Protein AF-A0A961IMH1-F1 (afdb_monomer)

pLDDT: mean 75.35, std 16.53, range [35.38, 96.69]

Secondary structure (DSSP, 8-state):
-PPPPP-HHHHHHHHHHHHHHHHHHHHHHHHH---S----HHHHHHHHHHHHHHHHHHHHHHHHHGGG-----SSSHHHHHHHHHHHHHHHHHHHHHHHHHHHHHHHHHHHHHHHHHHHHHHHHHHHHHHHHHHHHHHHHHHHHHH-EEEEEEEEE-SSSPEEEEEE-TT-PEEBTTB-STTT-GGGGG--EEEEE--SSSS-EEEEEESB--SEEEEEEEEES-TTS-EEEEEEEEEEETTEEEEEEEEEEEBTTBSPTT--EEEEEETTEEEEEEEEEEEEE-TT--EEEEE-SB--

Radius of gyration: 46.58 Å; Cα contacts (8 Å, |Δi|>4): 415; chains: 1; bounding box: 78×38×138 Å

Nearest PDB structures (foldseek):
  8em5-assembly5_E  TM=6.306E-01  e=1.357E-01  Mycolicibacterium thermoresistibile
  3h4z-assembly1_A  TM=3.462E-01  e=5.176E+00  Escherichia coli
  7e23-assembly1_B  TM=3.336E-01  e=5.461E+00  Homo sapiens

Structure (mmCIF, N/CA/C/O backbone):
data_AF-A0A961IMH1-F1
#
_entry.id   AF-A0A961IMH1-F1
#
loop_
_atom_site.group_PDB
_atom_site.id
_atom_site.type_symbol
_atom_site.label_atom_id
_atom_site.label_alt_id
_atom_site.label_comp_id
_atom_site.label_asym_id
_atom_site.label_entity_id
_atom_site.label_seq_id
_atom_site.pdbx_PDB_ins_code
_atom_site.Cartn_x
_atom_site.Cartn_y
_atom_site.Cartn_z
_atom_site.occupancy
_atom_site.B_iso_or_equiv
_atom_site.auth_seq_id
_atom_site.auth_comp_id
_atom_site.auth_asym_id
_atom_site.auth_atom_id
_atom_site.pdbx_PDB_model_num
ATOM 1 N N . MET A 1 1 ? -11.417 -19.569 108.444 1.00 36.34 1 MET A N 1
ATOM 2 C CA . MET A 1 1 ? -11.371 -20.034 107.038 1.00 36.34 1 MET A CA 1
ATOM 3 C C . MET A 1 1 ? -12.462 -19.318 106.244 1.00 36.34 1 MET A C 1
ATOM 5 O O . MET A 1 1 ? -13.630 -19.540 106.523 1.00 36.34 1 MET A O 1
ATOM 9 N N . LYS A 1 2 ? -12.103 -18.409 105.325 1.00 38.56 2 LYS A N 1
ATOM 10 C CA . LYS A 1 2 ? -13.039 -17.698 104.428 1.00 38.56 2 LYS A CA 1
ATOM 11 C C . LYS A 1 2 ? -13.095 -18.444 103.090 1.00 38.56 2 LYS A C 1
ATOM 13 O O . LYS A 1 2 ? -12.058 -18.586 102.447 1.00 38.56 2 LYS A O 1
ATOM 18 N N . ARG A 1 3 ? -14.273 -18.917 102.672 1.00 43.28 3 ARG A N 1
ATOM 19 C CA . ARG A 1 3 ? -14.502 -19.430 101.309 1.00 43.28 3 ARG A CA 1
ATOM 20 C C . ARG A 1 3 ? -14.697 -18.241 100.360 1.00 43.28 3 ARG A C 1
ATOM 22 O O . ARG A 1 3 ? -15.534 -17.388 100.631 1.00 43.28 3 ARG A O 1
ATOM 29 N N . ARG A 1 4 ? -13.913 -18.180 99.277 1.00 49.09 4 ARG A N 1
ATOM 30 C CA . ARG A 1 4 ? -14.141 -17.277 98.136 1.00 49.09 4 ARG A CA 1
ATOM 31 C C . ARG A 1 4 ? -15.236 -17.891 97.259 1.00 49.09 4 ARG A C 1
ATOM 33 O O . ARG A 1 4 ? -15.046 -18.995 96.758 1.00 49.09 4 ARG A O 1
ATOM 40 N N . SER A 1 5 ? -16.361 -17.202 97.098 1.00 47.19 5 SER A N 1
ATOM 41 C CA . SER A 1 5 ? -17.338 -17.483 96.045 1.00 47.19 5 SER A CA 1
ATOM 42 C C . SER A 1 5 ? -16.816 -16.909 94.726 1.00 47.19 5 SER A C 1
ATOM 44 O O . SER A 1 5 ? -16.389 -15.757 94.666 1.00 47.19 5 SER A O 1
ATOM 46 N N . ILE A 1 6 ? -16.797 -17.729 93.678 1.00 49.69 6 ILE A N 1
ATOM 47 C CA . ILE A 1 6 ? -16.486 -17.295 92.313 1.00 49.69 6 ILE A CA 1
ATOM 48 C C . ILE A 1 6 ? -17.797 -16.780 91.710 1.00 49.69 6 ILE A C 1
ATOM 50 O O . ILE A 1 6 ? -18.788 -17.504 91.687 1.00 49.69 6 ILE A O 1
ATOM 54 N N . ASN A 1 7 ? -17.806 -15.518 91.280 1.00 45.75 7 ASN A N 1
ATOM 55 C CA . ASN A 1 7 ? -18.946 -14.866 90.637 1.00 45.75 7 ASN A CA 1
ATOM 56 C C . ASN A 1 7 ? -19.147 -15.444 89.227 1.00 45.75 7 ASN A C 1
ATOM 58 O O . ASN A 1 7 ? -18.477 -15.034 88.281 1.00 45.75 7 ASN A O 1
ATOM 62 N N . THR A 1 8 ? -20.083 -16.377 89.079 1.00 44.69 8 THR A N 1
ATOM 63 C CA . THR A 1 8 ? -20.442 -17.004 87.796 1.00 44.69 8 THR A CA 1
ATOM 64 C C . THR A 1 8 ? -21.052 -16.003 86.802 1.00 44.69 8 THR A C 1
ATOM 66 O O . THR A 1 8 ? -20.901 -16.170 85.599 1.00 44.69 8 THR A O 1
ATOM 69 N N . ALA A 1 9 ? -21.653 -14.908 87.286 1.00 46.72 9 ALA A N 1
ATOM 70 C CA . ALA A 1 9 ? -22.261 -13.866 86.449 1.00 46.72 9 ALA A CA 1
ATOM 71 C C . ALA A 1 9 ? -21.243 -12.977 85.704 1.00 46.72 9 ALA A C 1
ATOM 73 O O . ALA A 1 9 ? -21.549 -12.447 84.639 1.00 46.72 9 ALA A O 1
ATOM 74 N N . ALA A 1 10 ? -20.021 -12.828 86.231 1.00 46.38 10 ALA A N 1
ATOM 75 C CA . ALA A 1 10 ? -18.988 -12.005 85.595 1.00 46.38 10 ALA A CA 1
ATOM 76 C C . ALA A 1 10 ? -18.331 -12.710 84.394 1.00 46.38 10 ALA A C 1
ATOM 78 O O . ALA A 1 10 ? -17.862 -12.047 83.474 1.00 46.38 10 ALA A O 1
ATOM 79 N N . ILE A 1 11 ? -18.327 -14.048 84.391 1.00 43.44 11 ILE A N 1
ATOM 80 C CA . ILE A 1 11 ? -17.749 -14.858 83.312 1.00 43.44 11 ILE A CA 1
ATOM 81 C C . ILE A 1 11 ? -18.695 -14.873 82.095 1.00 43.44 11 ILE A C 1
ATOM 83 O O . ILE A 1 11 ? -18.237 -14.684 80.975 1.00 43.44 11 ILE A O 1
ATOM 87 N N . SER A 1 12 ? -20.018 -14.945 82.300 1.00 49.47 12 SER A N 1
ATOM 88 C CA . SER A 1 12 ? -20.998 -14.933 81.196 1.00 49.47 12 SER A CA 1
ATOM 89 C C . SER A 1 12 ? -21.188 -13.565 80.522 1.00 49.47 12 SER A C 1
ATOM 91 O O . SER A 1 12 ? -21.524 -13.508 79.343 1.00 49.47 12 SER A O 1
ATOM 93 N N . PHE A 1 13 ? -20.955 -12.455 81.232 1.00 44.59 13 PHE A N 1
ATOM 94 C CA . PHE A 1 13 ? -21.003 -11.109 80.642 1.00 44.59 13 PHE A CA 1
ATOM 95 C C . PHE A 1 13 ? -19.808 -10.844 79.712 1.00 44.59 13 PHE A C 1
ATOM 97 O O . PHE A 1 13 ? -19.962 -10.211 78.668 1.00 44.59 13 PHE A O 1
ATOM 104 N N . LEU A 1 14 ? -18.626 -11.368 80.063 1.00 42.72 14 LEU A N 1
ATOM 105 C CA . LEU A 1 14 ? -17.425 -11.248 79.236 1.00 42.72 14 LEU A CA 1
ATOM 106 C C . LEU A 1 14 ? -17.533 -12.093 77.954 1.00 42.72 14 LEU A C 1
ATOM 108 O O . LEU A 1 14 ? -17.136 -11.618 76.893 1.00 42.72 14 LEU A O 1
ATOM 112 N N . ASP A 1 15 ? -18.137 -13.285 78.030 1.00 46.81 15 ASP A N 1
ATOM 113 C CA . ASP A 1 15 ? -18.411 -14.132 76.857 1.00 46.81 15 ASP A CA 1
ATOM 114 C C . ASP A 1 15 ? -19.436 -13.496 75.900 1.00 46.81 15 ASP A C 1
ATOM 116 O O . ASP A 1 15 ? -19.280 -13.586 74.683 1.00 46.81 15 ASP A O 1
ATOM 120 N N . LEU A 1 16 ? -20.439 -12.777 76.420 1.00 47.72 16 LEU A N 1
ATOM 121 C CA . LEU A 1 16 ? -21.446 -12.085 75.603 1.00 47.72 16 LEU A CA 1
ATOM 122 C C . LEU A 1 16 ? -20.867 -10.858 74.872 1.00 47.72 16 LEU A C 1
ATOM 124 O O . LEU A 1 16 ? -21.153 -10.641 73.695 1.00 47.72 16 LEU A O 1
ATOM 128 N N . ILE A 1 17 ? -20.017 -10.071 75.544 1.00 44.44 17 ILE A N 1
ATOM 129 C CA . ILE A 1 17 ? -19.321 -8.930 74.921 1.00 44.44 17 ILE A CA 1
ATOM 130 C C . ILE A 1 17 ? -18.262 -9.420 73.926 1.00 44.44 17 ILE A C 1
ATOM 132 O O . ILE A 1 17 ? -18.128 -8.843 72.848 1.00 44.44 17 ILE A O 1
ATOM 136 N N . SER A 1 18 ? -17.554 -10.509 74.244 1.00 47.50 18 SER A N 1
ATOM 137 C CA . SER A 1 18 ? -16.614 -11.170 73.330 1.00 47.50 18 SER A CA 1
ATOM 138 C C . SER A 1 18 ? -17.318 -11.690 72.069 1.00 47.50 18 SER A C 1
ATOM 140 O O . SER A 1 18 ? -16.807 -11.509 70.966 1.00 47.50 18 SER A O 1
ATOM 142 N N . GLY A 1 19 ? -18.533 -12.237 72.204 1.00 49.84 19 GLY A N 1
ATOM 143 C CA . GLY A 1 19 ? -19.362 -12.673 71.078 1.00 49.84 19 GLY A CA 1
ATOM 144 C C . GLY A 1 19 ? -19.831 -11.523 70.181 1.00 49.84 19 GLY A C 1
ATOM 145 O O . GLY A 1 19 ? -19.690 -11.604 68.964 1.00 49.84 19 GLY A O 1
ATOM 146 N N . ALA A 1 20 ? -20.318 -10.422 70.762 1.00 48.75 20 ALA A N 1
ATOM 147 C CA . ALA A 1 20 ? -20.823 -9.276 69.998 1.00 48.75 20 ALA A CA 1
ATOM 148 C C . ALA A 1 20 ? -19.703 -8.464 69.317 1.00 48.75 20 ALA A C 1
ATOM 150 O O . ALA A 1 20 ? -19.827 -8.070 68.156 1.00 48.75 20 ALA A O 1
ATOM 151 N N . VAL A 1 21 ? -18.578 -8.249 70.008 1.00 49.72 21 VAL A N 1
ATOM 152 C CA . VAL A 1 21 ? -17.401 -7.582 69.426 1.00 49.72 21 VAL A CA 1
ATOM 153 C C . VAL A 1 21 ? -16.709 -8.503 68.416 1.00 49.72 21 VAL A C 1
ATOM 155 O O . VAL A 1 21 ? -16.285 -8.039 67.360 1.00 49.72 21 VAL A O 1
ATOM 158 N N . GLY A 1 22 ? -16.659 -9.811 68.683 1.00 44.19 22 GLY A N 1
ATOM 159 C CA . GLY A 1 22 ? -16.162 -10.821 67.749 1.00 44.19 22 GLY A CA 1
ATOM 160 C C . GLY A 1 22 ? -16.983 -10.898 66.460 1.00 44.19 22 GLY A C 1
ATOM 161 O O . GLY A 1 22 ? -16.397 -10.935 65.381 1.00 44.19 22 GLY A O 1
ATOM 162 N N . ALA A 1 23 ? -18.316 -10.833 66.547 1.00 51.69 23 ALA A N 1
ATOM 163 C CA . ALA A 1 23 ? -19.205 -10.793 65.384 1.00 51.69 23 ALA A CA 1
ATOM 164 C C . ALA A 1 23 ? -19.019 -9.510 64.556 1.00 51.69 23 ALA A C 1
ATOM 166 O O . ALA A 1 23 ? -18.928 -9.580 63.332 1.00 51.69 23 ALA A O 1
ATOM 167 N N . GLY A 1 24 ? -18.863 -8.352 65.209 1.00 45.28 24 GLY A N 1
ATOM 168 C CA . GLY A 1 24 ? -18.575 -7.084 64.529 1.00 45.28 24 GLY A CA 1
ATOM 169 C C . GLY A 1 24 ? -17.211 -7.063 63.826 1.00 45.28 24 GLY A C 1
ATOM 170 O O . GLY A 1 24 ? -17.097 -6.569 62.705 1.00 45.28 24 GLY A O 1
ATOM 171 N N . VAL A 1 25 ? -16.179 -7.650 64.441 1.00 51.22 25 VAL A N 1
ATOM 172 C CA . VAL A 1 25 ? -14.837 -7.779 63.845 1.00 51.22 25 VAL A CA 1
ATOM 173 C C . VAL A 1 25 ? -14.820 -8.808 62.708 1.00 51.22 25 VAL A C 1
ATOM 175 O O . VAL A 1 25 ? -14.151 -8.575 61.702 1.00 51.22 25 VAL A O 1
ATOM 178 N N . LEU A 1 26 ? -15.580 -9.904 62.814 1.00 47.81 26 LEU A N 1
ATOM 179 C CA . LEU A 1 26 ? -15.750 -10.884 61.733 1.00 47.81 26 LEU A CA 1
ATOM 180 C C . LEU A 1 26 ? -16.506 -10.297 60.537 1.00 47.81 26 LEU A C 1
ATOM 182 O O . LEU A 1 26 ? -16.089 -10.533 59.409 1.00 47.81 26 LEU A O 1
ATOM 186 N N . LEU A 1 27 ? -17.536 -9.475 60.759 1.00 52.97 27 LEU A N 1
ATOM 187 C CA . LEU A 1 27 ? -18.21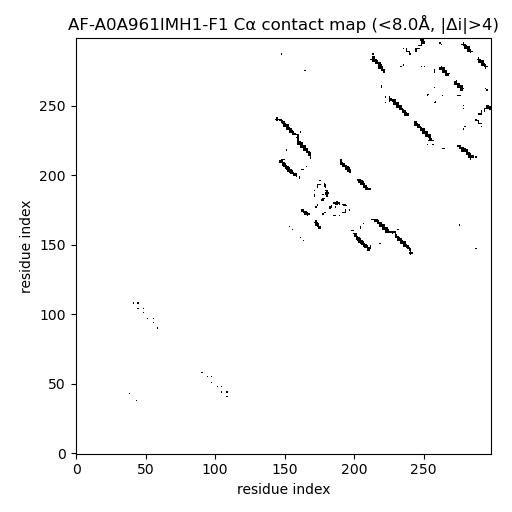6 -8.711 59.704 1.00 52.97 27 LEU A CA 1
ATOM 188 C C . LEU A 1 27 ? -17.265 -7.722 59.021 1.00 52.97 27 LEU A C 1
ATOM 190 O O . LEU A 1 27 ? -17.212 -7.653 57.795 1.00 52.97 27 LEU A O 1
ATOM 194 N N . PHE A 1 28 ? -16.453 -7.003 59.799 1.00 47.72 28 PHE A N 1
ATOM 195 C CA . PHE A 1 28 ? -15.467 -6.069 59.256 1.00 47.72 28 PHE A CA 1
ATOM 196 C C . PHE A 1 28 ? -14.366 -6.784 58.450 1.00 47.72 28 PHE A C 1
ATOM 198 O O . PHE A 1 28 ? -13.981 -6.308 57.382 1.00 47.72 28 PHE A O 1
ATOM 205 N N . LEU A 1 29 ? -13.888 -7.950 58.905 1.00 44.31 29 LEU A N 1
ATOM 206 C CA . LEU A 1 29 ? -12.918 -8.782 58.179 1.00 44.31 29 LEU A CA 1
ATOM 207 C C . LEU A 1 29 ? -13.526 -9.467 56.947 1.00 44.31 29 LEU A C 1
ATOM 209 O O . LEU A 1 29 ? -12.863 -9.515 55.917 1.00 44.31 29 LEU A O 1
ATOM 213 N N . ALA A 1 30 ? -14.773 -9.937 57.010 1.00 45.69 30 ALA A N 1
ATOM 214 C CA . ALA A 1 30 ? -15.477 -10.538 55.874 1.00 45.69 30 ALA A CA 1
ATOM 215 C C . ALA A 1 30 ? -15.712 -9.523 54.743 1.00 45.69 30 ALA A C 1
ATOM 217 O O . ALA A 1 30 ? -15.554 -9.855 53.572 1.00 45.69 30 ALA A O 1
ATOM 218 N N . VAL A 1 31 ? -15.998 -8.264 55.089 1.00 52.00 31 VAL A N 1
ATOM 219 C CA . VAL A 1 31 ? -16.118 -7.164 54.118 1.00 52.00 31 VAL A CA 1
ATOM 220 C C . VAL A 1 31 ? -14.744 -6.703 53.603 1.00 52.00 31 VAL A C 1
ATOM 222 O O . VAL A 1 31 ? -14.617 -6.322 52.441 1.00 52.00 31 VAL A O 1
ATOM 225 N N . SER A 1 32 ? -13.695 -6.763 54.434 1.00 41.50 32 SER A N 1
ATOM 226 C CA . SER A 1 32 ? -12.341 -6.299 54.072 1.00 41.50 32 SER A CA 1
ATOM 227 C C . SER A 1 32 ? -11.498 -7.337 53.312 1.00 41.50 32 SER A C 1
ATOM 229 O O . SER A 1 32 ? -10.539 -6.963 52.637 1.00 41.50 32 SER A O 1
ATOM 231 N N . VAL A 1 33 ? -11.835 -8.629 53.401 1.00 44.34 33 VAL A N 1
ATOM 232 C CA . VAL A 1 33 ? -11.128 -9.756 52.760 1.00 44.34 33 VAL A CA 1
ATOM 233 C C . VAL A 1 33 ? -12.010 -10.381 51.674 1.00 44.34 33 VAL A C 1
ATOM 235 O O . VAL A 1 33 ? -12.222 -11.588 51.632 1.00 44.34 33 VAL A O 1
ATOM 238 N N . LEU A 1 34 ? -12.533 -9.563 50.761 1.00 41.81 34 LEU A N 1
ATOM 239 C CA . LEU A 1 34 ? -13.135 -10.072 49.528 1.00 41.81 34 LEU A CA 1
ATOM 240 C C . LEU A 1 34 ? -12.029 -10.334 48.489 1.00 41.81 34 LEU A C 1
ATOM 242 O O . LEU A 1 34 ? -11.404 -9.382 48.003 1.00 41.81 34 LEU A O 1
ATOM 246 N N . PRO A 1 35 ? -11.752 -11.599 48.113 1.00 38.06 35 PRO A N 1
ATOM 247 C CA . PRO A 1 35 ? -10.956 -11.878 46.933 1.00 38.06 35 PRO A CA 1
ATOM 248 C C . PRO A 1 35 ? -11.713 -11.391 45.695 1.00 38.06 35 PRO A C 1
ATOM 250 O O . PRO A 1 35 ? -12.909 -11.619 45.531 1.00 38.06 35 PRO A O 1
ATOM 253 N N . ARG A 1 36 ? -10.981 -10.727 44.800 1.00 44.97 36 ARG A N 1
ATOM 254 C CA . ARG A 1 36 ? -11.417 -10.368 43.448 1.00 44.97 36 ARG A CA 1
ATOM 255 C C . ARG A 1 36 ? -11.682 -11.647 42.640 1.00 44.97 36 ARG A C 1
ATOM 257 O O . ARG A 1 36 ? -10.805 -12.093 41.908 1.00 44.97 36 ARG A O 1
ATOM 264 N N . ASN A 1 37 ? -12.848 -12.263 42.794 1.00 45.34 37 ASN A N 1
ATOM 265 C CA . ASN A 1 37 ? -13.333 -13.325 41.913 1.00 45.34 37 ASN A CA 1
ATOM 266 C C . ASN A 1 37 ? -14.869 -13.230 41.812 1.00 45.34 37 ASN A C 1
ATOM 268 O O . ASN A 1 37 ? -15.503 -12.894 42.812 1.00 45.34 37 ASN A O 1
ATOM 272 N N . PRO A 1 38 ? -15.474 -13.467 40.634 1.00 46.22 38 PRO A N 1
ATOM 273 C CA . PRO A 1 38 ? -16.846 -13.091 40.340 1.00 46.22 38 PRO A CA 1
ATOM 274 C C . PRO A 1 38 ? -17.793 -14.204 40.795 1.00 46.22 38 PRO A C 1
ATOM 276 O O . PRO A 1 38 ? -18.297 -14.970 39.980 1.00 46.22 38 PRO A O 1
ATOM 279 N N . ALA A 1 39 ? -18.003 -14.328 42.101 1.00 49.22 39 ALA A N 1
ATOM 280 C CA . ALA A 1 39 ? -19.296 -14.812 42.564 1.00 49.22 39 ALA A CA 1
ATOM 281 C C . ALA A 1 39 ? -20.282 -13.651 42.376 1.00 49.22 39 ALA A C 1
ATOM 283 O O . ALA A 1 39 ? -19.937 -12.504 42.677 1.00 49.22 39 ALA A O 1
ATOM 284 N N . ASP A 1 40 ? -21.441 -13.929 41.781 1.00 55.31 40 ASP A N 1
ATOM 285 C CA . ASP A 1 40 ? -22.471 -12.930 41.509 1.00 55.31 40 ASP A CA 1
ATOM 286 C C . ASP A 1 40 ? -22.807 -12.211 42.831 1.00 55.31 40 ASP A C 1
ATOM 288 O O . ASP A 1 40 ? -23.206 -12.874 43.790 1.00 55.31 40 ASP A O 1
ATOM 292 N N . PRO A 1 41 ? -22.605 -10.882 42.942 1.00 57.00 41 PRO A N 1
ATOM 293 C CA . PRO A 1 41 ? -22.850 -10.143 44.180 1.00 57.00 41 PRO A CA 1
ATOM 294 C C . PRO A 1 41 ? -24.263 -10.349 44.734 1.00 57.00 41 PRO A C 1
ATOM 296 O O . PRO A 1 41 ? -24.477 -10.171 45.929 1.00 57.00 41 PRO A O 1
ATOM 299 N N . THR A 1 42 ? -25.216 -10.728 43.879 1.00 55.53 42 THR A N 1
ATOM 300 C CA . THR A 1 42 ? -26.595 -11.034 44.269 1.00 55.53 42 THR A CA 1
ATOM 301 C C . THR A 1 42 ? -26.704 -12.289 45.136 1.00 55.53 42 THR A C 1
ATOM 303 O O . THR A 1 42 ? -27.424 -12.259 46.124 1.00 55.53 42 THR A O 1
ATOM 306 N N . GLU A 1 43 ? -25.919 -13.333 44.869 1.00 59.19 43 GLU A N 1
ATOM 307 C CA . GLU A 1 43 ? -25.965 -14.602 45.612 1.00 59.19 43 GLU A CA 1
ATOM 308 C C . GLU A 1 43 ? -25.476 -14.421 47.063 1.00 59.19 43 GLU A C 1
ATOM 310 O O . GLU A 1 43 ? -26.065 -14.944 48.007 1.00 59.19 43 GLU A O 1
ATOM 315 N N . ILE A 1 44 ? -24.457 -13.576 47.254 1.00 63.69 44 ILE A N 1
ATOM 316 C CA . ILE A 1 44 ? -23.909 -13.219 48.574 1.00 63.69 44 ILE A CA 1
ATOM 317 C C . ILE A 1 44 ? -24.885 -12.325 49.357 1.00 63.69 44 ILE A C 1
ATOM 319 O O . ILE A 1 44 ? -25.011 -12.443 50.578 1.00 63.69 44 ILE A O 1
ATOM 323 N N . ILE A 1 45 ? -25.576 -11.413 48.667 1.00 60.81 45 ILE A N 1
ATOM 324 C CA . ILE A 1 45 ? -26.569 -10.523 49.284 1.00 60.81 45 ILE A CA 1
ATOM 325 C C . ILE A 1 45 ? -27.827 -11.310 49.678 1.00 60.81 45 ILE A C 1
ATOM 327 O O . ILE A 1 45 ? -28.353 -11.081 50.766 1.00 60.81 45 ILE A O 1
ATOM 331 N N . ASP A 1 46 ? -28.270 -12.261 48.855 1.00 65.56 46 ASP A N 1
ATOM 332 C CA . ASP A 1 46 ? -29.426 -13.119 49.136 1.00 65.56 46 ASP A CA 1
ATOM 333 C C . ASP A 1 46 ? -29.183 -14.021 50.356 1.00 65.56 46 ASP A C 1
ATOM 335 O O . ASP A 1 46 ? -30.059 -14.167 51.213 1.00 65.56 46 ASP A O 1
ATOM 339 N N . GLU A 1 47 ? -27.972 -14.567 50.490 1.00 72.31 47 GLU A N 1
ATOM 340 C CA . GLU A 1 47 ? -27.583 -15.387 51.641 1.00 72.31 47 GLU A CA 1
ATOM 341 C C . GLU A 1 47 ? -27.524 -14.557 52.939 1.00 72.31 47 GLU A C 1
ATOM 343 O O . GLU A 1 47 ? -28.018 -14.985 53.988 1.00 72.31 47 GLU A O 1
ATOM 348 N N . ALA A 1 48 ? -27.018 -13.321 52.866 1.00 68.50 48 ALA A N 1
ATOM 349 C CA . ALA A 1 48 ? -27.010 -12.391 53.996 1.00 68.50 48 ALA A CA 1
ATOM 350 C C . ALA A 1 48 ? -28.427 -11.934 54.400 1.00 68.50 48 ALA A C 1
ATOM 352 O O . ALA A 1 48 ? -28.731 -11.833 55.592 1.00 68.50 48 ALA A O 1
ATOM 353 N N . LEU A 1 49 ? -29.311 -11.694 53.425 1.00 64.50 49 LEU A N 1
ATOM 354 C CA . LEU A 1 49 ? -30.705 -11.308 53.661 1.00 64.50 49 LEU A CA 1
ATOM 355 C C . LEU A 1 49 ? -31.496 -12.447 54.325 1.00 64.50 49 LEU A C 1
ATOM 357 O O . LEU A 1 49 ? -32.265 -12.211 55.261 1.00 64.50 49 LEU A O 1
ATOM 361 N N . ALA A 1 50 ? -31.274 -13.688 53.884 1.00 72.62 50 ALA A N 1
ATOM 362 C CA . ALA A 1 50 ? -31.883 -14.878 54.472 1.00 72.62 50 ALA A CA 1
ATOM 363 C C . ALA A 1 50 ? -31.451 -15.086 55.934 1.00 72.62 50 ALA A C 1
ATOM 365 O O . ALA A 1 50 ? -32.293 -15.383 56.786 1.00 72.62 50 ALA A O 1
ATOM 366 N N . ALA A 1 51 ? -30.169 -14.866 56.243 1.00 73.81 51 ALA A N 1
ATOM 367 C CA . ALA A 1 51 ? -29.647 -14.971 57.604 1.00 73.81 51 ALA A CA 1
ATOM 368 C C . ALA A 1 51 ? -30.279 -13.934 58.555 1.00 73.81 51 ALA A C 1
ATOM 370 O O . ALA A 1 51 ? -30.714 -14.293 59.651 1.00 73.81 51 ALA A O 1
ATOM 371 N N . GLN A 1 52 ? -30.414 -12.672 58.126 1.00 68.75 52 GLN A N 1
ATOM 372 C CA . GLN A 1 52 ? -31.044 -11.628 58.951 1.00 68.75 52 GLN A CA 1
ATOM 373 C C . GLN A 1 52 ? -32.549 -11.854 59.162 1.00 68.75 52 GLN A C 1
ATOM 375 O O . GLN A 1 52 ? -33.076 -11.588 60.244 1.00 68.75 52 GLN A O 1
ATOM 380 N N . LEU A 1 53 ? -33.254 -12.397 58.163 1.00 70.00 53 LEU A N 1
ATOM 381 C CA . LEU A 1 53 ? -34.664 -12.784 58.302 1.00 70.00 53 LEU A CA 1
ATOM 382 C C . LEU A 1 53 ? -34.864 -13.906 59.327 1.00 70.00 53 LEU A C 1
ATOM 384 O O . LEU A 1 53 ? -35.846 -13.894 60.075 1.00 70.00 53 LEU A O 1
ATOM 388 N N . GLN A 1 54 ? -33.937 -14.860 59.381 1.00 75.06 54 GLN A N 1
ATOM 389 C CA . GLN A 1 54 ? -33.972 -15.955 60.347 1.00 75.06 54 GLN A CA 1
ATOM 390 C C . GLN A 1 54 ? -33.703 -15.459 61.778 1.00 75.06 54 GLN A C 1
ATOM 392 O O . GLN A 1 54 ? -34.366 -15.894 62.722 1.00 75.06 54 GLN A O 1
ATOM 397 N N . GLU A 1 55 ? -32.788 -14.501 61.939 1.00 73.81 55 GLU A N 1
ATOM 398 C CA . GLU A 1 55 ? -32.497 -13.854 63.224 1.00 73.81 55 GLU A CA 1
ATOM 399 C C . GLU A 1 55 ? -33.700 -13.043 63.742 1.00 73.81 55 GLU A C 1
ATOM 401 O O . GLU A 1 55 ? -34.077 -13.164 64.910 1.00 73.81 55 GLU A O 1
ATOM 406 N N . LEU A 1 56 ? -34.397 -12.316 62.859 1.00 67.56 56 LEU A N 1
ATOM 407 C CA . LEU A 1 56 ? -35.650 -11.624 63.193 1.00 67.56 56 LEU A CA 1
ATOM 408 C C . LEU A 1 56 ? -36.758 -12.573 63.663 1.00 67.56 56 LEU A C 1
ATOM 410 O O . LEU A 1 56 ? -37.523 -12.227 64.567 1.00 67.56 56 LEU A O 1
ATOM 414 N N . GLN A 1 57 ? -36.874 -13.754 63.055 1.00 72.06 57 GLN A N 1
ATOM 415 C CA . GLN A 1 57 ? -37.867 -14.756 63.455 1.00 72.06 57 GLN A CA 1
ATOM 416 C C . GLN A 1 57 ? -37.576 -15.308 64.852 1.00 72.06 57 GLN A C 1
ATOM 418 O O . GLN A 1 57 ? -38.480 -15.349 65.685 1.00 72.06 57 GLN A O 1
ATOM 423 N N . LEU A 1 58 ? -36.314 -15.637 65.138 1.00 75.31 58 LEU A N 1
ATOM 424 C CA . LEU A 1 58 ? -35.874 -16.077 66.464 1.00 75.31 58 LEU A CA 1
ATOM 425 C C . LEU A 1 58 ? -36.151 -15.020 67.540 1.00 75.31 58 LEU A C 1
ATOM 427 O O . LEU A 1 58 ? -36.720 -15.340 68.584 1.00 75.31 58 LEU A O 1
ATOM 431 N N . LEU A 1 59 ? -35.826 -13.753 67.268 1.00 65.44 59 LEU A N 1
ATOM 432 C CA . LEU A 1 59 ? -36.051 -12.658 68.215 1.00 65.44 59 LEU A CA 1
ATOM 433 C C . LEU A 1 59 ? -37.549 -12.412 68.469 1.00 65.44 59 LEU A C 1
ATOM 435 O O . LEU A 1 59 ? -37.970 -12.098 69.586 1.00 65.44 59 LEU A O 1
ATOM 439 N N . LYS A 1 60 ? -38.373 -12.566 67.427 1.00 66.62 60 LYS A N 1
ATOM 440 C CA . LYS A 1 60 ? -39.832 -12.447 67.507 1.00 66.62 60 LYS A CA 1
ATOM 441 C C . LYS A 1 60 ? -40.451 -13.575 68.334 1.00 66.62 60 LYS A C 1
ATOM 443 O O . LYS A 1 60 ? -41.363 -13.310 69.120 1.00 66.62 60 LYS A O 1
ATOM 448 N N . ASP A 1 61 ? -39.948 -14.796 68.195 1.00 68.88 61 ASP A N 1
ATOM 449 C CA . ASP A 1 61 ? -40.383 -15.946 68.990 1.00 68.88 61 ASP A CA 1
ATOM 450 C C . ASP A 1 61 ? -39.939 -15.819 70.455 1.00 68.88 61 ASP A C 1
ATOM 452 O O . ASP A 1 61 ? -40.712 -16.133 71.363 1.00 68.88 61 ASP A O 1
ATOM 456 N N . GLU A 1 62 ? -38.756 -15.255 70.712 1.00 65.69 62 GLU A N 1
ATOM 457 C CA . GLU A 1 62 ? -38.270 -14.949 72.063 1.00 65.69 62 GLU A CA 1
ATOM 458 C C . GLU A 1 62 ? -39.135 -13.871 72.748 1.00 65.69 62 GLU A C 1
ATOM 460 O O . GLU A 1 62 ? -39.564 -14.036 73.895 1.00 65.69 62 GLU A O 1
ATOM 465 N N . LEU A 1 63 ? -39.513 -12.815 72.017 1.00 57.50 63 LEU A N 1
ATOM 466 C CA . LEU A 1 63 ? -40.490 -11.809 72.461 1.00 57.50 63 LEU A CA 1
ATOM 467 C C . LEU A 1 63 ? -41.890 -12.409 72.691 1.00 57.50 63 LEU A C 1
ATOM 469 O O . LEU A 1 63 ? -42.590 -12.007 73.627 1.00 57.50 63 LEU A O 1
ATOM 473 N N . GLY A 1 64 ? -42.301 -13.377 71.867 1.00 56.62 64 GLY A N 1
ATOM 474 C CA . GLY A 1 64 ? -43.554 -14.122 72.013 1.00 56.62 64 GLY A CA 1
ATOM 475 C C . GLY A 1 64 ? -43.580 -15.009 73.261 1.00 56.62 64 GLY A C 1
ATOM 476 O O . GLY A 1 64 ? -44.572 -15.009 73.994 1.00 56.62 64 GLY A O 1
ATOM 477 N N . GLY A 1 65 ? -42.473 -15.699 73.552 1.00 54.09 65 GLY A N 1
ATOM 478 C CA . GLY A 1 65 ? -42.288 -16.521 74.752 1.00 54.09 65 GLY A CA 1
ATOM 479 C C . GLY A 1 65 ? -42.185 -15.699 76.041 1.00 54.09 65 GLY A C 1
ATOM 480 O O . GLY A 1 65 ? -42.706 -16.101 77.083 1.00 54.09 65 GLY A O 1
ATOM 481 N N . MET A 1 66 ? -41.612 -14.494 75.969 1.00 49.38 66 MET A N 1
ATOM 482 C CA . MET A 1 66 ? -41.536 -13.556 77.096 1.00 49.38 66 MET A CA 1
ATOM 483 C C . MET A 1 66 ? -42.900 -13.012 77.557 1.00 49.38 66 MET A C 1
ATOM 485 O O . MET A 1 66 ? -43.000 -12.464 78.655 1.00 49.38 66 MET A O 1
ATOM 489 N N . ARG A 1 67 ? -43.975 -13.186 76.776 1.00 46.72 67 ARG A N 1
ATOM 490 C CA . ARG A 1 67 ? -45.333 -12.725 77.121 1.00 46.72 67 ARG A CA 1
ATOM 491 C C . ARG A 1 67 ? -46.032 -13.592 78.186 1.00 46.72 67 ARG A C 1
ATOM 493 O O . ARG A 1 67 ? -47.126 -13.233 78.616 1.00 46.72 67 ARG A O 1
ATOM 500 N N . PHE A 1 68 ? -45.426 -14.702 78.628 1.00 45.72 68 PHE A N 1
ATOM 501 C CA . PHE A 1 68 ? -46.085 -15.729 79.456 1.00 45.72 68 PHE A CA 1
ATOM 502 C C . PHE A 1 68 ? -45.606 -15.848 80.922 1.00 45.72 68 PHE A C 1
ATOM 504 O O . PHE A 1 68 ? -45.996 -16.785 81.613 1.00 45.72 68 PHE A O 1
ATOM 511 N N . LEU A 1 69 ? -44.805 -14.916 81.452 1.00 46.34 69 LEU A N 1
ATOM 512 C CA . LEU A 1 69 ? -44.308 -14.985 82.840 1.00 46.34 69 LEU A CA 1
ATOM 513 C C . LEU A 1 69 ? -44.746 -13.784 83.689 1.00 46.34 69 LEU A C 1
ATOM 515 O O . LEU A 1 69 ? -43.930 -12.957 84.084 1.00 46.34 69 LEU A O 1
ATOM 519 N N . VAL A 1 70 ? -46.041 -13.706 84.007 1.00 46.66 70 VAL A N 1
ATOM 520 C CA . VAL A 1 70 ? -46.552 -12.789 85.042 1.00 46.66 70 VAL A CA 1
ATOM 521 C C . VAL A 1 70 ? -47.360 -13.581 86.071 1.00 46.66 70 VAL A C 1
ATOM 523 O O . VAL A 1 70 ? -48.574 -13.72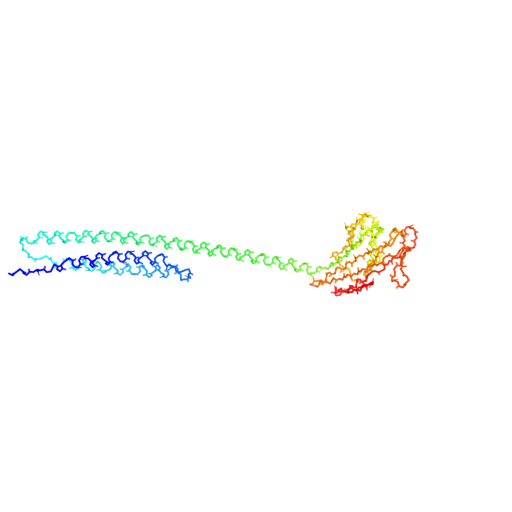1 85.949 1.00 46.66 70 VAL A O 1
ATOM 526 N N . ASN A 1 71 ? -46.673 -14.128 87.081 1.00 51.06 71 ASN A N 1
ATOM 527 C CA . ASN A 1 71 ? -47.238 -14.375 88.413 1.00 51.06 71 ASN A CA 1
ATOM 528 C C . ASN A 1 71 ? -46.120 -14.628 89.456 1.00 51.06 71 ASN A C 1
ATOM 530 O O . ASN A 1 71 ? -45.286 -15.497 89.217 1.00 51.06 71 ASN A O 1
ATOM 534 N N . TYR A 1 72 ? -46.190 -13.911 90.596 1.00 44.06 72 TYR A N 1
ATOM 535 C CA . TYR A 1 72 ? -45.511 -14.059 91.916 1.00 44.06 72 TYR A CA 1
ATOM 536 C C . TYR A 1 72 ? -44.550 -12.942 92.423 1.00 44.06 72 TYR A C 1
ATOM 538 O O . TYR A 1 72 ? -43.342 -13.019 92.248 1.00 44.06 72 TYR A O 1
ATOM 546 N N . ARG A 1 73 ? -45.128 -12.032 93.232 1.00 43.78 73 ARG A N 1
ATOM 547 C CA . ARG A 1 73 ? -44.868 -11.623 94.641 1.00 43.78 73 ARG A CA 1
ATOM 548 C C . ARG A 1 73 ? -43.511 -10.989 95.038 1.00 43.78 73 ARG A C 1
ATOM 550 O O . ARG A 1 73 ? -42.589 -11.692 95.439 1.00 43.78 73 ARG A O 1
ATOM 557 N N . GLY A 1 74 ? -43.527 -9.677 95.303 1.00 50.16 74 GLY A N 1
ATOM 558 C CA . GLY A 1 74 ? -43.131 -9.104 96.597 1.00 50.16 74 GLY A CA 1
ATOM 559 C C . GLY A 1 74 ? -42.113 -7.964 96.591 1.00 50.16 74 GLY A C 1
ATOM 560 O O . GLY A 1 74 ? -42.490 -6.814 96.756 1.00 50.16 74 GLY A O 1
ATOM 561 N N . LEU A 1 75 ? -40.815 -8.276 96.555 1.00 45.06 75 LEU A N 1
ATOM 562 C CA . LEU A 1 75 ? -39.733 -7.293 96.777 1.00 45.06 75 LEU A CA 1
ATOM 563 C C . LEU A 1 75 ? -38.455 -7.581 95.954 1.00 45.06 75 LEU A C 1
ATOM 565 O O . LEU A 1 75 ? -37.552 -6.754 95.923 1.00 45.06 75 LEU A O 1
ATOM 569 N N . GLU A 1 76 ? -38.395 -8.705 95.229 1.00 50.31 76 GLU A N 1
ATOM 570 C CA . GLU A 1 76 ? -37.440 -8.948 94.125 1.00 50.31 76 GLU A CA 1
ATOM 571 C C . GLU A 1 76 ? -38.010 -8.473 92.764 1.00 50.31 76 GLU A C 1
ATOM 573 O O . GLU A 1 76 ? -37.323 -8.494 91.743 1.00 50.31 76 GLU A O 1
ATOM 578 N N . GLU A 1 77 ? -39.271 -8.017 92.760 1.00 48.09 77 GLU A N 1
ATOM 579 C CA . GLU A 1 77 ? -40.056 -7.639 91.578 1.00 48.09 77 GLU A CA 1
ATOM 580 C C . GLU A 1 77 ? -39.545 -6.377 90.879 1.00 48.09 77 GLU A C 1
ATOM 582 O O . GLU A 1 77 ? -39.553 -6.346 89.654 1.00 48.09 77 GLU A O 1
ATOM 587 N N . GLU A 1 78 ? -39.052 -5.362 91.594 1.00 54.00 78 GLU A N 1
ATOM 588 C CA . GLU A 1 78 ? -38.556 -4.145 90.932 1.00 54.00 78 GLU A CA 1
ATOM 589 C C . GLU A 1 78 ? -37.317 -4.435 90.082 1.00 54.00 78 GLU A C 1
ATOM 591 O O . GLU A 1 78 ? -37.303 -4.094 88.904 1.00 54.00 78 GLU A O 1
ATOM 596 N N . ALA A 1 79 ? -36.335 -5.171 90.613 1.00 58.38 79 ALA A N 1
ATOM 597 C CA . ALA A 1 79 ? -35.121 -5.518 89.871 1.00 58.38 79 ALA A CA 1
ATOM 598 C C . ALA A 1 79 ? -35.402 -6.448 88.673 1.00 58.38 79 ALA A C 1
ATOM 600 O O . ALA A 1 79 ? -34.773 -6.328 87.618 1.00 58.38 79 ALA A O 1
ATOM 601 N N . HIS A 1 80 ? -36.363 -7.369 88.802 1.00 62.78 80 HIS A N 1
ATOM 602 C CA . HIS A 1 80 ? -36.737 -8.287 87.722 1.00 62.78 80 HIS A CA 1
ATOM 603 C C . HIS A 1 80 ? -37.570 -7.602 86.628 1.00 62.78 80 HIS A C 1
ATOM 605 O O . HIS A 1 80 ? -37.358 -7.862 85.439 1.00 62.78 80 HIS A O 1
ATOM 611 N N . VAL A 1 81 ? -38.489 -6.710 87.013 1.00 67.62 81 VAL A N 1
ATOM 612 C CA . VAL A 1 81 ? -39.292 -5.894 86.089 1.00 67.62 81 VAL A CA 1
ATOM 613 C C . VAL A 1 81 ? -38.417 -4.854 85.392 1.00 67.62 81 VAL A C 1
ATOM 615 O O . VAL A 1 81 ? -38.560 -4.660 84.185 1.00 67.62 81 VAL A O 1
ATOM 618 N N . GLU A 1 82 ? -37.466 -4.241 86.095 1.00 71.62 82 GLU A N 1
ATOM 619 C CA . GLU A 1 82 ? -36.498 -3.301 85.526 1.00 71.62 82 GLU A CA 1
ATOM 620 C C . GLU A 1 82 ? -35.554 -4.012 84.545 1.00 71.62 82 GLU A C 1
ATOM 622 O O . GLU A 1 82 ? -35.443 -3.595 83.392 1.00 71.62 82 GLU A O 1
ATOM 627 N N . GLY A 1 83 ? -35.008 -5.177 84.913 1.00 73.81 83 GLY A N 1
ATOM 628 C CA . GLY A 1 83 ? -34.205 -6.005 84.006 1.00 73.81 83 GLY A CA 1
ATOM 629 C C . GLY A 1 83 ? -34.982 -6.518 82.784 1.00 73.81 83 GLY A C 1
ATOM 630 O O . GLY A 1 83 ? -34.417 -6.697 81.702 1.00 73.81 83 GLY A O 1
ATOM 631 N N . PHE A 1 84 ? -36.291 -6.743 82.918 1.00 74.12 84 PHE A N 1
ATOM 632 C CA . PHE A 1 84 ? -37.168 -7.100 81.802 1.00 74.12 84 PHE A CA 1
ATOM 633 C C . PHE A 1 84 ? -37.476 -5.905 80.891 1.00 74.12 84 PHE A C 1
ATOM 635 O O . PHE A 1 84 ? -37.417 -6.042 79.669 1.00 74.12 84 PHE A O 1
ATOM 642 N N . ARG A 1 85 ? -37.727 -4.725 81.463 1.00 74.44 85 ARG A N 1
ATOM 643 C CA . ARG A 1 85 ? -37.927 -3.475 80.718 1.00 74.44 85 ARG A CA 1
ATOM 644 C C . ARG A 1 85 ? -36.685 -3.099 79.912 1.00 74.44 85 ARG A C 1
ATOM 646 O O . ARG A 1 85 ? -36.806 -2.745 78.742 1.00 74.44 85 ARG A O 1
ATOM 653 N N . ASP A 1 86 ? -35.510 -3.278 80.501 1.00 81.31 86 ASP A N 1
ATOM 654 C CA . ASP A 1 86 ? -34.218 -3.120 79.838 1.00 81.31 86 ASP A CA 1
ATOM 655 C C . ASP A 1 86 ? -34.037 -4.091 78.666 1.00 81.31 86 ASP A C 1
ATOM 657 O O . ASP A 1 86 ? -33.547 -3.703 77.608 1.00 81.31 86 ASP A O 1
ATOM 661 N N . ARG A 1 87 ? -34.447 -5.358 78.821 1.00 78.81 87 ARG A N 1
ATOM 662 C CA . ARG A 1 87 ? -34.427 -6.331 77.716 1.00 78.81 87 ARG A CA 1
ATOM 663 C C . ARG A 1 87 ? -35.362 -5.921 76.586 1.00 78.81 87 ARG A C 1
ATOM 665 O O . ARG A 1 87 ? -34.928 -5.932 75.445 1.00 78.81 87 ARG A O 1
ATOM 672 N N . ILE A 1 88 ? -36.587 -5.491 76.889 1.00 78.19 88 ILE A N 1
ATOM 673 C CA . ILE A 1 88 ? -37.532 -5.011 75.868 1.00 78.19 88 ILE A CA 1
ATOM 674 C C . ILE A 1 88 ? -36.976 -3.790 75.129 1.00 78.19 88 ILE A C 1
ATOM 676 O O . ILE A 1 88 ? -37.081 -3.723 73.906 1.00 78.19 88 ILE A O 1
ATOM 680 N N . LEU A 1 89 ? -36.371 -2.837 75.843 1.00 80.50 89 LEU A N 1
ATOM 681 C CA . LEU A 1 89 ? -35.735 -1.670 75.227 1.00 80.50 89 LEU A CA 1
ATOM 682 C C . LEU A 1 89 ? -34.563 -2.079 74.328 1.00 80.50 89 LEU A C 1
ATOM 684 O O . LEU A 1 89 ? -34.471 -1.604 73.200 1.00 80.50 89 LEU A O 1
ATOM 688 N N . ARG A 1 90 ? -33.714 -3.008 74.781 1.00 80.38 90 ARG A N 1
ATOM 689 C CA . ARG A 1 90 ? -32.616 -3.555 73.970 1.00 80.38 90 ARG A CA 1
ATOM 690 C C . ARG A 1 90 ? -33.126 -4.279 72.724 1.00 80.38 90 ARG A C 1
ATOM 692 O O . ARG A 1 90 ? -32.622 -4.011 71.641 1.00 80.38 90 ARG A O 1
ATOM 699 N N . SER A 1 91 ? -34.144 -5.128 72.853 1.00 77.12 91 SER A N 1
ATOM 700 C CA . SER A 1 91 ? -34.756 -5.824 71.716 1.00 77.12 91 SER A CA 1
ATOM 701 C C . SER A 1 91 ? -35.396 -4.849 70.732 1.00 77.12 91 SER A C 1
ATOM 703 O O . SER A 1 91 ? -35.258 -5.031 69.531 1.00 77.12 91 SER A O 1
ATOM 705 N N . ARG A 1 92 ? -36.052 -3.785 71.212 1.00 83.81 92 ARG A N 1
ATOM 706 C CA . ARG A 1 92 ? -36.633 -2.757 70.341 1.00 83.81 92 ARG A CA 1
ATOM 707 C C . ARG A 1 92 ? -35.562 -2.006 69.551 1.00 83.81 92 ARG A C 1
ATOM 709 O O . ARG A 1 92 ? -35.700 -1.882 68.343 1.00 83.81 92 ARG A O 1
ATOM 716 N N . ASN A 1 93 ? -34.492 -1.573 70.215 1.00 84.88 93 ASN A N 1
ATOM 717 C CA . ASN A 1 93 ? -33.372 -0.907 69.547 1.00 84.88 93 ASN A CA 1
ATOM 718 C C . ASN A 1 93 ? -32.675 -1.843 68.545 1.00 84.88 93 ASN A C 1
ATOM 720 O O . ASN A 1 93 ? -32.178 -1.396 67.518 1.00 84.88 93 ASN A O 1
ATOM 724 N N . HIS A 1 94 ? -32.634 -3.145 68.838 1.00 77.56 94 HIS A N 1
ATOM 725 C CA . HIS A 1 94 ? -32.075 -4.139 67.929 1.00 77.56 94 HIS A CA 1
ATOM 726 C C . HIS A 1 94 ? -32.960 -4.362 66.697 1.00 77.56 94 HIS A C 1
ATOM 728 O O . HIS A 1 94 ? -32.441 -4.408 65.590 1.00 77.56 94 HIS A O 1
ATOM 734 N N . LEU A 1 95 ? -34.285 -4.429 66.871 1.00 83.06 95 LEU A N 1
ATOM 735 C CA . LEU A 1 95 ? -35.231 -4.505 65.755 1.00 83.06 95 LEU A CA 1
ATOM 736 C C . LEU A 1 95 ? -35.130 -3.279 64.842 1.00 83.06 95 LEU A C 1
ATOM 738 O O . LEU A 1 95 ? -35.077 -3.443 63.631 1.00 83.06 95 LEU A O 1
ATOM 742 N N . GLU A 1 96 ? -35.031 -2.078 65.415 1.00 88.62 96 GLU A N 1
ATOM 743 C CA . GLU A 1 96 ? -34.844 -0.835 64.654 1.00 88.62 96 GLU A CA 1
ATOM 744 C C . GLU A 1 96 ? -33.523 -0.853 63.863 1.00 88.62 96 GLU A C 1
ATOM 746 O O . GLU A 1 96 ? -33.504 -0.554 62.673 1.00 88.62 96 GLU A O 1
ATOM 751 N N . ALA A 1 97 ? -32.432 -1.329 64.474 1.00 86.69 97 ALA A N 1
ATOM 752 C CA . ALA A 1 97 ? -31.152 -1.489 63.783 1.00 86.69 97 ALA A CA 1
ATOM 753 C C . ALA A 1 97 ? -31.198 -2.525 62.641 1.00 86.69 97 ALA A C 1
ATOM 755 O O . ALA A 1 97 ? -30.510 -2.355 61.633 1.00 86.69 97 ALA A O 1
ATOM 756 N N . ILE A 1 98 ? -31.990 -3.595 62.781 1.00 83.69 98 ILE A N 1
ATOM 757 C CA . ILE A 1 98 ? -32.178 -4.581 61.708 1.00 83.69 98 ILE A CA 1
ATOM 758 C C . ILE A 1 98 ? -33.038 -3.998 60.581 1.00 83.69 98 ILE A C 1
ATOM 760 O O . ILE A 1 98 ? -32.705 -4.188 59.413 1.00 83.69 98 ILE A O 1
ATOM 764 N N . GLU A 1 99 ? -34.115 -3.278 60.900 1.00 87.62 99 GLU A N 1
ATOM 765 C CA . GLU A 1 99 ? -34.953 -2.603 59.898 1.00 87.62 99 GLU A CA 1
ATOM 766 C C . GLU A 1 99 ? -34.128 -1.609 59.064 1.00 87.62 99 GLU A C 1
ATOM 768 O O . GLU A 1 99 ? -34.185 -1.641 57.830 1.00 87.62 99 GLU A O 1
ATOM 773 N N . ASP A 1 100 ? -33.274 -0.816 59.714 1.00 89.94 100 ASP A N 1
ATOM 774 C CA . ASP A 1 100 ? -32.327 0.077 59.038 1.00 89.94 100 ASP A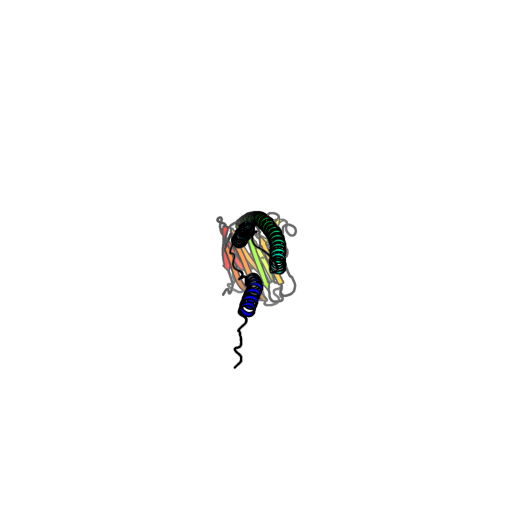 CA 1
ATOM 775 C C . ASP A 1 100 ? -31.323 -0.697 58.161 1.00 89.94 100 ASP A C 1
ATOM 777 O O . ASP A 1 100 ? -31.018 -0.287 57.035 1.00 89.94 100 ASP A O 1
ATOM 781 N N . GLY A 1 101 ? -30.834 -1.845 58.643 1.00 87.88 101 GLY A N 1
ATOM 782 C CA . GLY A 1 101 ? -29.940 -2.734 57.897 1.00 87.88 101 GLY A CA 1
ATOM 783 C C . GLY A 1 101 ? -30.580 -3.315 56.632 1.00 87.88 101 GLY A C 1
ATOM 784 O O . GLY A 1 101 ? -29.963 -3.296 55.564 1.00 87.88 101 GLY A O 1
ATOM 785 N N . LEU A 1 102 ? -31.835 -3.762 56.719 1.00 89.50 102 LEU A N 1
ATOM 786 C CA . LEU A 1 102 ? -32.602 -4.281 55.582 1.00 89.50 102 LEU A CA 1
ATOM 787 C C . LEU A 1 102 ? -32.860 -3.197 54.534 1.00 89.50 102 LEU A C 1
ATOM 789 O O . LEU A 1 102 ? -32.685 -3.441 53.338 1.00 89.50 102 LEU A O 1
ATOM 793 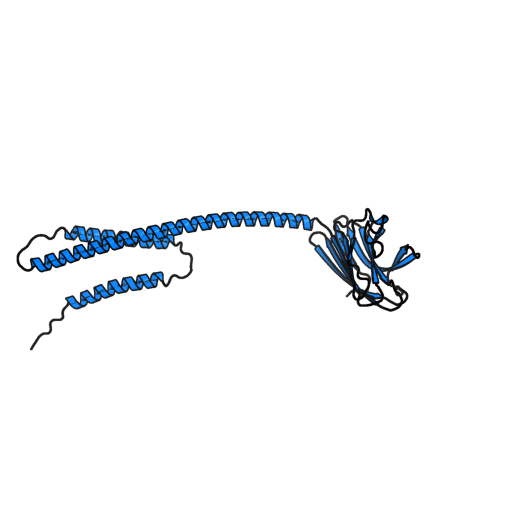N N . HIS A 1 103 ? -33.218 -1.986 54.966 1.00 89.19 103 HIS A N 1
ATOM 794 C CA . HIS A 1 103 ? -33.372 -0.848 54.060 1.00 89.19 103 HIS A CA 1
ATOM 795 C C . HIS A 1 103 ? -32.063 -0.520 53.336 1.00 89.19 103 HIS A C 1
ATOM 797 O O . HIS A 1 103 ? -32.066 -0.297 52.123 1.00 89.19 103 HIS A O 1
ATOM 803 N N . HIS A 1 104 ? -30.936 -0.545 54.051 1.00 89.75 104 HIS A N 1
ATOM 804 C CA . HIS A 1 104 ? -29.628 -0.328 53.444 1.00 89.75 104 HIS A CA 1
ATOM 805 C C . HIS A 1 104 ? -29.282 -1.409 52.409 1.00 89.75 104 HIS A C 1
ATOM 807 O O . HIS A 1 104 ? -28.857 -1.078 51.301 1.00 89.75 104 HIS A O 1
ATOM 813 N N . LEU A 1 105 ? -29.506 -2.687 52.732 1.00 89.31 105 LEU A N 1
ATOM 814 C CA . LEU A 1 105 ? -29.268 -3.808 51.816 1.00 89.31 105 LEU A CA 1
ATOM 815 C C . LEU A 1 105 ? -30.137 -3.721 50.559 1.00 89.31 105 LEU A C 1
ATOM 817 O O . LEU A 1 105 ? -29.625 -3.897 49.453 1.00 89.31 105 LEU A O 1
ATOM 821 N N . MET A 1 106 ? -31.420 -3.382 50.699 1.00 90.25 106 MET A N 1
ATOM 822 C CA . MET A 1 106 ? -32.306 -3.163 49.553 1.00 90.25 106 MET A CA 1
ATOM 823 C C . MET A 1 106 ? -31.812 -2.028 48.648 1.00 90.25 106 MET A C 1
ATOM 825 O O . MET A 1 106 ? -31.859 -2.144 47.422 1.00 90.25 106 MET A O 1
ATOM 829 N N . ASP A 1 107 ? -31.307 -0.941 49.230 1.00 92.75 107 ASP A N 1
ATOM 830 C CA . ASP A 1 107 ? -30.739 0.174 48.473 1.00 92.75 107 ASP A CA 1
ATOM 831 C C . ASP A 1 107 ? -29.451 -0.213 47.735 1.00 92.75 107 ASP A C 1
ATOM 833 O O . ASP A 1 107 ? -29.239 0.208 46.593 1.00 92.75 107 ASP A O 1
ATOM 837 N N . VAL A 1 108 ? -28.599 -1.029 48.359 1.00 90.94 108 VAL A N 1
ATOM 838 C CA . VAL A 1 108 ? -27.389 -1.577 47.730 1.00 90.94 108 VAL A CA 1
ATOM 839 C C . VAL A 1 108 ? -27.759 -2.510 46.577 1.00 90.94 108 VAL A C 1
ATOM 841 O O . VAL A 1 108 ? -27.216 -2.358 45.481 1.00 90.94 108 VAL A O 1
ATOM 844 N N . TYR A 1 109 ? -28.719 -3.414 46.781 1.00 88.38 109 TYR A N 1
ATOM 845 C CA . TYR A 1 109 ? -29.197 -4.333 45.748 1.00 88.38 109 TYR A CA 1
ATOM 846 C C . TYR A 1 109 ? -29.772 -3.578 44.545 1.00 88.38 109 TYR A C 1
ATOM 848 O O . TYR A 1 109 ? -29.382 -3.823 43.404 1.00 88.38 109 TYR A O 1
ATOM 856 N N . ARG A 1 110 ? -30.620 -2.575 44.793 1.00 94.00 110 ARG A N 1
ATOM 857 C CA . ARG A 1 110 ? -31.180 -1.718 43.741 1.00 94.00 110 ARG A CA 1
ATOM 858 C C . ARG A 1 110 ? -30.090 -1.025 42.922 1.00 94.00 110 ARG A C 1
ATOM 860 O O . ARG A 1 110 ? -30.149 -1.036 41.695 1.00 94.00 110 ARG A O 1
ATOM 867 N N . ARG A 1 111 ? -29.065 -0.464 43.575 1.00 93.06 111 ARG A N 1
ATOM 868 C CA . ARG A 1 111 ? -27.921 0.158 42.880 1.00 93.06 111 ARG A CA 1
ATOM 869 C C . ARG A 1 111 ? -27.102 -0.858 42.083 1.00 93.06 111 ARG A C 1
ATOM 871 O O . ARG A 1 111 ? -26.595 -0.512 41.015 1.00 93.06 111 ARG A O 1
ATOM 878 N N . SER A 1 112 ? -26.969 -2.084 42.586 1.00 88.19 112 SER A N 1
ATOM 879 C CA . SER A 1 112 ? -26.296 -3.179 41.882 1.00 88.19 112 SER A CA 1
ATOM 880 C C . SER A 1 112 ? -27.036 -3.540 40.594 1.00 88.19 112 SER A C 1
ATOM 882 O O . SER A 1 112 ? -26.430 -3.538 39.524 1.00 88.19 112 SER A O 1
ATOM 884 N N . GLU A 1 113 ? -28.355 -3.729 40.664 1.00 92.75 113 GLU A N 1
ATOM 885 C CA . GLU A 1 113 ? -29.190 -4.029 39.494 1.00 92.75 113 GLU A CA 1
ATOM 886 C C . GLU A 1 113 ? -29.176 -2.892 38.467 1.00 92.75 113 GLU A C 1
ATOM 888 O O . GLU A 1 113 ? -28.957 -3.130 37.279 1.00 92.75 113 GLU A O 1
ATOM 893 N N . GLU A 1 114 ? -29.310 -1.638 38.910 1.00 94.00 114 GLU A N 1
ATOM 894 C CA . GLU A 1 114 ? -29.197 -0.469 38.027 1.00 94.00 114 GLU A CA 1
ATOM 895 C C . GLU A 1 114 ? -27.833 -0.420 37.319 1.00 94.00 114 GLU A C 1
ATOM 897 O O . GLU A 1 114 ? -27.743 -0.077 36.137 1.00 94.00 114 GLU A O 1
ATOM 902 N N . THR A 1 115 ? -26.760 -0.777 38.028 1.00 91.00 115 THR A N 1
ATOM 903 C CA . THR A 1 115 ? -25.406 -0.827 37.466 1.00 91.00 115 THR A CA 1
ATOM 904 C C . THR A 1 115 ? -25.262 -1.974 36.471 1.00 91.00 115 TH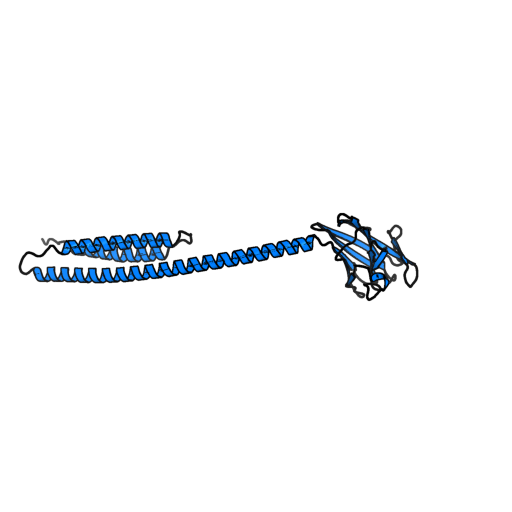R A C 1
ATOM 906 O O . THR A 1 115 ? -24.689 -1.772 35.400 1.00 91.00 115 THR A O 1
ATOM 909 N N . ARG A 1 116 ? -25.816 -3.151 36.779 1.00 91.69 116 ARG A N 1
ATOM 910 C CA . ARG A 1 116 ? -25.789 -4.329 35.905 1.00 91.69 116 ARG A CA 1
ATOM 911 C C . ARG A 1 116 ? -26.499 -4.050 34.586 1.00 91.69 116 ARG A C 1
ATOM 913 O O . ARG A 1 116 ? -25.898 -4.237 33.532 1.00 91.69 116 ARG A O 1
ATOM 920 N N . VAL A 1 117 ? -27.704 -3.485 34.644 1.00 95.25 117 VAL A N 1
ATOM 921 C CA . VAL A 1 117 ? -28.460 -3.092 33.446 1.00 95.25 117 VAL A CA 1
ATOM 922 C C . VAL A 1 117 ? -27.673 -2.075 32.619 1.00 95.25 117 VAL A C 1
ATOM 924 O O . VAL A 1 117 ? -27.527 -2.257 31.415 1.00 95.25 117 VAL A O 1
ATOM 927 N N . ARG A 1 118 ? -27.083 -1.044 33.244 1.00 94.50 118 ARG A N 1
ATOM 928 C CA . ARG A 1 118 ? -26.240 -0.066 32.526 1.00 94.50 118 ARG A CA 1
ATOM 929 C C . ARG A 1 118 ? -25.014 -0.704 31.874 1.00 94.50 118 ARG A C 1
ATOM 931 O O . ARG A 1 118 ? -24.617 -0.296 30.782 1.00 94.50 118 ARG A O 1
ATOM 938 N N . MET A 1 119 ? -24.380 -1.668 32.537 1.00 91.25 119 MET A N 1
ATOM 939 C CA . MET A 1 119 ? -23.232 -2.385 31.981 1.00 91.25 119 MET A CA 1
ATOM 940 C C . MET A 1 119 ? -23.645 -3.259 30.796 1.00 91.25 119 MET A C 1
ATOM 942 O O . MET A 1 119 ? -22.939 -3.273 29.790 1.00 91.25 119 MET A O 1
ATOM 946 N N . GLU A 1 120 ? -24.782 -3.947 30.884 1.00 94.56 120 GLU A N 1
ATOM 947 C CA . GLU A 1 120 ? -25.320 -4.767 29.797 1.00 94.56 120 GLU A CA 1
ATOM 948 C C . GLU A 1 120 ? -25.705 -3.927 28.581 1.00 94.56 120 GLU A C 1
ATOM 950 O O . GLU A 1 120 ? -25.304 -4.270 27.467 1.00 94.56 120 GLU A O 1
ATOM 955 N N . THR A 1 121 ? -26.386 -2.794 28.776 1.00 95.75 121 THR A N 1
ATOM 956 C CA . THR A 1 121 ? -26.724 -1.882 27.673 1.00 95.75 121 THR A CA 1
ATOM 957 C C . THR A 1 121 ? -25.464 -1.319 27.026 1.00 95.75 121 THR A C 1
ATOM 959 O O . THR A 1 121 ? -25.306 -1.410 25.812 1.00 95.75 121 THR A O 1
ATOM 962 N N . THR A 1 122 ? -24.507 -0.846 27.830 1.00 94.75 122 THR A N 1
ATOM 963 C CA . THR A 1 122 ? -23.225 -0.332 27.318 1.00 94.75 122 THR A CA 1
ATOM 964 C C . THR A 1 122 ? -22.461 -1.413 26.550 1.00 94.75 122 THR A C 1
ATOM 966 O O . THR A 1 122 ? -21.842 -1.142 25.522 1.00 94.75 122 THR A O 1
ATOM 969 N N . ARG A 1 123 ? -22.483 -2.661 27.032 1.00 95.69 123 ARG A N 1
ATOM 970 C CA . ARG A 1 123 ? -21.825 -3.788 26.365 1.00 95.69 123 ARG A CA 1
ATOM 971 C C . ARG A 1 123 ? -22.501 -4.127 25.039 1.00 95.69 123 ARG A C 1
ATOM 973 O O . ARG A 1 123 ? -21.787 -4.410 24.081 1.00 95.69 123 ARG A O 1
ATOM 980 N N . ALA A 1 124 ? -23.830 -4.090 24.979 1.00 95.69 124 ALA A N 1
ATOM 981 C CA . ALA A 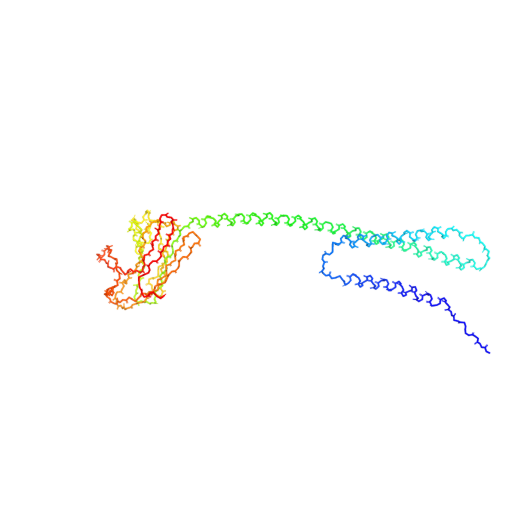1 124 ? -24.583 -4.316 23.750 1.00 95.69 124 ALA A CA 1
ATOM 982 C C . ALA A 1 124 ? -24.272 -3.239 22.697 1.00 95.69 124 ALA A C 1
ATOM 984 O O . ALA A 1 124 ? -23.911 -3.582 21.574 1.00 95.69 124 ALA A O 1
ATOM 985 N N . GLU A 1 125 ? -24.292 -1.961 23.085 1.00 95.38 125 GLU A N 1
ATOM 986 C CA . GLU A 1 125 ? -23.951 -0.831 22.206 1.00 95.38 125 GLU A CA 1
ATOM 987 C C . GLU A 1 125 ? -22.515 -0.937 21.670 1.00 95.38 125 GLU A C 1
ATOM 989 O O . GLU A 1 125 ? -22.275 -0.837 20.467 1.00 95.38 125 GLU A O 1
ATOM 994 N N . ARG A 1 126 ? -21.542 -1.219 22.549 1.00 94.31 126 ARG A N 1
ATOM 995 C CA . ARG A 1 126 ? -20.138 -1.428 22.154 1.00 94.31 126 ARG A CA 1
ATOM 996 C C . ARG A 1 126 ? -19.981 -2.609 21.202 1.00 94.31 126 ARG A C 1
ATOM 998 O O . ARG A 1 126 ? -19.157 -2.555 20.294 1.00 94.31 126 ARG A O 1
ATOM 1005 N N . GLN A 1 127 ? -20.733 -3.686 21.416 1.00 94.38 127 GLN A N 1
ATOM 1006 C CA . GLN A 1 127 ? -20.677 -4.868 20.562 1.00 94.38 127 GLN A CA 1
ATOM 1007 C C . GLN A 1 127 ? -21.223 -4.568 19.162 1.00 94.38 127 GLN A C 1
ATOM 1009 O O . GLN A 1 127 ? -20.630 -5.007 18.176 1.00 94.38 127 GLN A O 1
ATOM 1014 N N . GLU A 1 128 ? -22.309 -3.805 19.064 1.00 96.69 128 GLU A N 1
ATOM 1015 C CA . GLU A 1 128 ? -22.875 -3.353 17.790 1.00 96.69 128 GLU A CA 1
ATOM 1016 C C . GLU A 1 128 ? -21.914 -2.409 17.046 1.00 96.69 128 GLU A C 1
ATOM 1018 O O . GLU A 1 128 ? -21.679 -2.564 15.842 1.00 96.69 128 GLU A O 1
ATOM 1023 N N . GLU A 1 129 ? -21.273 -1.486 17.767 1.00 94.94 129 GLU A N 1
ATOM 1024 C CA . GLU A 1 129 ? -20.245 -0.602 17.212 1.00 94.94 129 GLU A CA 1
ATOM 1025 C C . GLU A 1 129 ? -19.049 -1.407 16.678 1.00 94.94 129 GLU A C 1
ATOM 1027 O O . GLU A 1 129 ? -18.612 -1.204 15.543 1.00 94.94 129 GLU A O 1
ATOM 1032 N N . LEU A 1 130 ? -18.557 -2.384 17.450 1.00 94.69 130 LEU A N 1
ATOM 1033 C CA . LEU A 1 130 ? -17.475 -3.274 17.024 1.00 94.69 130 LEU A CA 1
ATOM 1034 C C . LEU A 1 130 ? -17.859 -4.096 15.791 1.00 94.69 130 LEU A C 1
ATOM 1036 O O . LEU A 1 130 ? -17.038 -4.243 14.884 1.00 94.69 130 LEU A O 1
ATOM 1040 N N . GLN A 1 131 ? -19.091 -4.603 15.722 1.00 94.62 131 GLN A N 1
ATOM 1041 C CA . GLN A 1 131 ? -19.585 -5.319 14.544 1.00 94.62 131 GLN A CA 1
ATOM 1042 C C . GLN A 1 131 ? -19.613 -4.407 13.318 1.00 94.62 131 GLN A C 1
ATOM 1044 O O . GLN A 1 131 ? -19.090 -4.784 12.267 1.00 94.62 131 GLN A O 1
ATOM 1049 N N . THR A 1 132 ? -20.124 -3.187 13.467 1.00 95.81 132 THR A N 1
ATOM 1050 C CA . THR A 1 132 ? -20.179 -2.187 12.393 1.00 95.81 132 THR A CA 1
ATOM 1051 C C . THR A 1 132 ? -18.783 -1.832 11.885 1.00 95.81 132 THR A C 1
ATOM 1053 O O . THR A 1 132 ? -18.530 -1.850 10.677 1.00 95.81 132 THR A O 1
ATOM 1056 N N . ILE A 1 133 ? -17.846 -1.566 12.799 1.00 94.25 133 ILE A N 1
ATOM 1057 C CA . ILE A 1 133 ? -16.450 -1.288 12.455 1.00 94.25 133 ILE A CA 1
ATOM 1058 C C . ILE A 1 133 ? -15.835 -2.500 11.753 1.00 94.25 133 ILE A C 1
ATOM 1060 O O . ILE A 1 133 ? -15.211 -2.328 10.711 1.00 94.25 133 ILE A O 1
ATOM 1064 N N . SER A 1 134 ? -16.037 -3.715 12.269 1.00 94.88 134 SER A N 1
ATOM 1065 C CA . SER A 1 134 ? -15.480 -4.939 11.677 1.00 94.88 134 SER A CA 1
ATOM 1066 C C . SER A 1 134 ? -16.000 -5.211 10.260 1.00 94.88 134 SER A C 1
ATOM 1068 O O . SER A 1 134 ? -15.237 -5.617 9.385 1.00 94.88 134 SER A O 1
ATOM 1070 N N . ALA A 1 135 ? -17.280 -4.933 10.002 1.00 94.56 135 ALA A N 1
ATOM 1071 C CA . ALA A 1 135 ? -17.872 -5.083 8.680 1.00 94.56 135 ALA A CA 1
ATOM 1072 C C . ALA A 1 135 ? -17.289 -4.051 7.707 1.00 94.56 135 ALA A C 1
ATOM 1074 O O . ALA A 1 135 ? -16.868 -4.400 6.602 1.00 94.56 135 ALA A O 1
ATOM 1075 N N . ARG A 1 136 ? -17.183 -2.790 8.143 1.00 92.56 136 ARG A N 1
ATOM 1076 C CA . ARG A 1 136 ? -16.614 -1.711 7.330 1.00 92.56 136 ARG A CA 1
ATOM 1077 C C . ARG A 1 136 ? -15.133 -1.930 7.032 1.00 92.56 136 ARG A C 1
ATOM 1079 O O . ARG A 1 136 ? -14.692 -1.667 5.916 1.00 92.56 136 ARG A O 1
ATOM 1086 N N . THR A 1 137 ? -14.354 -2.414 7.998 1.00 87.62 137 THR A N 1
ATOM 1087 C CA . THR A 1 137 ? -12.938 -2.727 7.770 1.00 87.62 137 THR A CA 1
ATOM 1088 C C . THR A 1 137 ? -12.777 -3.900 6.810 1.00 87.62 137 THR A C 1
ATOM 1090 O O . THR A 1 137 ? -11.939 -3.813 5.915 1.00 87.62 137 THR A O 1
ATOM 1093 N N . ALA A 1 138 ? -13.602 -4.945 6.917 1.00 88.25 138 ALA A N 1
ATOM 1094 C CA . ALA A 1 138 ? -13.596 -6.061 5.973 1.00 88.25 138 ALA A CA 1
ATOM 1095 C C . ALA A 1 138 ? -13.959 -5.617 4.544 1.00 88.25 138 ALA A C 1
ATOM 1097 O O . ALA A 1 138 ? -13.326 -6.054 3.581 1.00 88.25 138 ALA A O 1
ATOM 1098 N N . GLU A 1 139 ? -14.933 -4.717 4.396 1.00 87.75 139 GLU A N 1
ATOM 1099 C CA . GLU A 1 139 ? -15.311 -4.151 3.099 1.00 87.75 139 GLU A CA 1
ATOM 1100 C C . GLU A 1 139 ? -14.171 -3.330 2.484 1.00 87.75 139 GLU A C 1
ATOM 1102 O O . GLU A 1 139 ? -13.787 -3.573 1.339 1.00 87.75 139 GLU A O 1
ATOM 1107 N N . LEU A 1 140 ? -13.578 -2.410 3.250 1.00 81.50 140 LEU A N 1
ATOM 1108 C CA . LEU A 1 140 ? -12.442 -1.605 2.793 1.00 81.50 140 LEU A CA 1
ATOM 1109 C C . LEU A 1 140 ? -11.240 -2.477 2.428 1.00 81.50 140 LEU A C 1
ATOM 1111 O O . LEU A 1 140 ? -10.592 -2.241 1.412 1.00 81.50 140 LEU A O 1
ATOM 1115 N N . GLN A 1 141 ? -10.962 -3.513 3.220 1.00 77.12 141 GLN A N 1
ATOM 1116 C CA . GLN A 1 141 ? -9.931 -4.492 2.895 1.00 77.12 141 GLN A CA 1
ATOM 1117 C C . GLN A 1 141 ? -10.242 -5.207 1.582 1.00 77.12 141 GLN A C 1
ATOM 1119 O O . GLN A 1 141 ? -9.346 -5.357 0.758 1.00 77.12 141 GLN A O 1
ATOM 1124 N N . ARG A 1 142 ? -11.494 -5.612 1.341 1.00 78.31 142 ARG A N 1
ATOM 1125 C CA . ARG A 1 142 ? -11.892 -6.233 0.071 1.00 78.31 142 ARG A CA 1
ATOM 1126 C C . ARG A 1 142 ? -11.673 -5.284 -1.105 1.00 78.31 142 ARG A C 1
ATOM 1128 O O . ARG A 1 142 ? -11.047 -5.681 -2.080 1.00 78.31 142 ARG A O 1
ATOM 1135 N N . GLN A 1 143 ? -12.106 -4.031 -0.977 1.00 73.88 143 GLN A N 1
ATOM 1136 C CA . GLN A 1 143 ? -11.887 -2.996 -1.992 1.00 73.88 143 GLN A CA 1
ATOM 1137 C C . GLN A 1 143 ? -10.391 -2.754 -2.247 1.00 73.88 143 GLN A C 1
ATOM 1139 O O . GLN A 1 143 ? -9.981 -2.571 -3.390 1.00 73.88 143 GLN A O 1
ATOM 1144 N N . PHE A 1 144 ? -9.559 -2.787 -1.203 1.00 67.94 144 PHE A N 1
ATOM 1145 C CA . PHE A 1 144 ? -8.110 -2.640 -1.331 1.00 67.94 144 PHE A CA 1
ATOM 1146 C C . PHE A 1 144 ? -7.456 -3.864 -1.991 1.00 67.94 144 PHE A C 1
ATOM 1148 O O . PHE A 1 144 ? -6.592 -3.705 -2.846 1.00 67.94 144 PHE A O 1
ATOM 1155 N N . TYR A 1 145 ? -7.895 -5.082 -1.653 1.00 67.38 145 TYR A N 1
ATOM 1156 C CA . TYR A 1 145 ? -7.400 -6.328 -2.251 1.00 67.38 145 TYR A CA 1
ATOM 1157 C C . TYR A 1 145 ? -7.885 -6.560 -3.687 1.00 67.38 145 TYR A C 1
ATOM 1159 O O . TYR A 1 145 ? -7.280 -7.346 -4.411 1.00 67.38 145 TYR A O 1
ATOM 1167 N N . GLU A 1 146 ? -8.965 -5.914 -4.116 1.00 69.56 146 GLU A N 1
ATOM 1168 C CA . GLU A 1 146 ? -9.387 -5.921 -5.521 1.00 69.56 146 GLU A CA 1
ATOM 1169 C C . GLU A 1 146 ? -8.525 -4.981 -6.381 1.00 69.56 146 GLU A C 1
ATOM 1171 O O . GLU A 1 146 ? -8.423 -5.172 -7.594 1.00 69.56 146 GLU A O 1
ATOM 1176 N N . ARG A 1 147 ? -7.857 -3.996 -5.765 1.00 69.25 147 ARG A N 1
ATOM 1177 C CA . ARG A 1 147 ? -6.960 -3.069 -6.460 1.00 69.25 147 ARG A CA 1
ATOM 1178 C C . ARG A 1 147 ? -5.560 -3.653 -6.624 1.00 69.25 147 ARG A C 1
ATOM 1180 O O . ARG A 1 147 ? -5.064 -4.440 -5.816 1.00 69.25 147 ARG A O 1
ATOM 1187 N N . ARG A 1 148 ? -4.910 -3.255 -7.714 1.00 72.94 148 ARG A N 1
ATOM 1188 C CA . ARG A 1 148 ? -3.574 -3.715 -8.100 1.00 72.94 148 ARG A CA 1
ATOM 1189 C C . ARG A 1 148 ? -2.733 -2.503 -8.413 1.00 72.94 148 ARG A C 1
ATOM 1191 O O . ARG A 1 148 ? -3.039 -1.789 -9.367 1.00 72.94 148 ARG A O 1
ATOM 1198 N N . PHE A 1 149 ? -1.684 -2.305 -7.630 1.00 80.19 149 PHE A N 1
ATOM 1199 C CA . PHE A 1 149 ? -0.812 -1.158 -7.783 1.00 80.19 149 PHE A CA 1
ATOM 1200 C C . PHE A 1 149 ? 0.644 -1.576 -7.915 1.00 80.19 149 PHE A C 1
ATOM 1202 O O . PHE A 1 149 ? 1.081 -2.582 -7.351 1.00 80.19 149 PHE A O 1
ATOM 1209 N N . VAL A 1 150 ? 1.399 -0.778 -8.659 1.00 79.69 150 VAL A N 1
ATOM 1210 C CA . VAL A 1 150 ? 2.860 -0.855 -8.685 1.00 79.69 150 VAL A CA 1
ATOM 1211 C C . VAL A 1 150 ? 3.428 0.433 -8.172 1.00 79.69 150 VAL A C 1
ATOM 1213 O O . VAL A 1 150 ? 2.939 1.504 -8.516 1.00 79.69 150 VAL A O 1
ATOM 1216 N N . PHE A 1 151 ? 4.467 0.280 -7.364 1.00 84.69 151 PHE A N 1
ATOM 1217 C CA . PHE A 1 151 ? 5.342 1.338 -6.917 1.00 84.69 151 PHE A CA 1
ATOM 1218 C C . PHE A 1 151 ? 6.755 0.989 -7.362 1.00 84.69 151 PHE A C 1
ATOM 1220 O O . PHE A 1 151 ? 7.299 -0.059 -7.010 1.00 84.69 151 PHE A O 1
ATOM 1227 N N . ILE A 1 152 ? 7.357 1.871 -8.139 1.00 82.88 152 ILE A N 1
ATOM 1228 C CA . ILE A 1 152 ? 8.773 1.802 -8.467 1.00 82.88 152 ILE A CA 1
ATOM 1229 C C . ILE A 1 152 ? 9.413 2.985 -7.774 1.00 82.88 152 ILE A C 1
ATOM 1231 O O . ILE A 1 152 ? 8.980 4.118 -7.966 1.00 82.88 152 ILE A O 1
ATOM 1235 N N . THR A 1 153 ? 10.418 2.705 -6.957 1.00 84.06 153 THR A N 1
ATOM 1236 C CA . THR A 1 153 ? 11.182 3.737 -6.271 1.00 84.06 153 THR A CA 1
ATOM 1237 C C . THR A 1 153 ? 12.651 3.577 -6.608 1.00 84.06 153 THR A C 1
ATOM 1239 O O . THR A 1 153 ? 13.198 2.486 -6.438 1.00 84.06 153 THR A O 1
ATOM 1242 N N . MET A 1 154 ? 13.302 4.645 -7.036 1.00 82.31 154 MET A N 1
ATOM 1243 C CA . MET A 1 154 ? 14.742 4.680 -7.251 1.00 82.31 154 MET A CA 1
ATOM 1244 C C . MET A 1 154 ? 15.365 5.653 -6.266 1.00 82.31 154 MET A C 1
ATOM 1246 O O . MET A 1 154 ? 14.882 6.767 -6.116 1.00 82.31 154 MET A O 1
ATOM 1250 N N . ASN A 1 155 ? 16.433 5.216 -5.608 1.00 82.50 155 ASN A N 1
ATOM 1251 C CA . ASN A 1 155 ? 17.319 6.083 -4.850 1.00 82.50 155 ASN A CA 1
ATOM 1252 C C . ASN A 1 155 ? 18.693 6.070 -5.523 1.00 82.50 155 ASN A C 1
ATOM 1254 O O . ASN A 1 155 ? 19.159 5.005 -5.926 1.00 82.50 155 ASN A O 1
ATOM 1258 N N . PHE A 1 156 ? 19.361 7.206 -5.636 1.00 78.88 156 PHE A N 1
ATOM 1259 C CA . PHE A 1 156 ? 20.714 7.293 -6.187 1.00 78.88 156 PHE A CA 1
ATOM 1260 C C . PHE A 1 156 ? 21.631 8.047 -5.228 1.00 78.88 156 PHE A C 1
ATOM 1262 O O . PHE A 1 156 ? 21.169 8.827 -4.403 1.00 78.88 156 PHE A O 1
ATOM 1269 N N . SER A 1 157 ? 22.930 7.740 -5.248 1.00 69.19 157 SER A N 1
ATOM 1270 C CA . SER A 1 157 ? 23.842 8.204 -4.195 1.00 69.19 157 SER A CA 1
ATOM 1271 C C . SER A 1 157 ? 24.180 9.691 -4.281 1.00 69.19 157 SER A C 1
ATOM 1273 O O . SER A 1 157 ? 24.012 10.410 -3.301 1.00 69.19 157 SER A O 1
ATOM 1275 N N . GLU A 1 158 ? 24.700 10.146 -5.420 1.00 67.62 158 GLU A N 1
ATOM 1276 C CA . GLU A 1 158 ? 25.219 11.506 -5.612 1.00 67.62 158 GLU A CA 1
ATOM 1277 C C . GLU A 1 158 ? 25.095 11.900 -7.092 1.00 67.62 158 GLU A C 1
ATOM 1279 O O . GLU A 1 158 ? 24.544 11.144 -7.887 1.00 67.62 158 GLU A O 1
ATOM 1284 N N . ARG A 1 159 ? 25.603 13.076 -7.486 1.00 62.34 159 ARG A N 1
ATOM 1285 C CA . ARG A 1 159 ? 25.731 13.445 -8.905 1.00 62.34 159 ARG A CA 1
ATOM 1286 C C . ARG A 1 159 ? 26.626 12.440 -9.640 1.00 62.34 159 ARG A C 1
ATOM 1288 O O . ARG A 1 159 ? 27.610 11.988 -9.052 1.00 62.34 159 ARG A O 1
ATOM 1295 N N . PRO A 1 160 ? 26.390 12.187 -10.937 1.00 63.91 160 PRO A N 1
ATOM 1296 C CA . PRO A 1 160 ? 25.469 12.888 -11.848 1.00 63.91 160 PRO A CA 1
ATOM 1297 C C . PRO A 1 160 ? 23.985 12.498 -11.761 1.00 63.91 160 PRO A C 1
ATOM 1299 O O . PRO A 1 160 ? 23.651 11.438 -11.263 1.00 63.91 160 PRO A O 1
ATOM 1302 N N . ASP A 1 161 ? 23.114 13.362 -12.283 1.00 75.94 161 ASP A N 1
ATOM 1303 C CA . ASP A 1 161 ? 21.653 13.191 -12.299 1.00 75.94 161 ASP A CA 1
ATOM 1304 C C . ASP A 1 161 ? 21.222 11.881 -12.992 1.00 75.94 161 ASP A C 1
ATOM 1306 O O . ASP A 1 161 ? 21.698 11.562 -14.094 1.00 75.94 161 ASP A O 1
ATOM 1310 N N . VAL A 1 162 ? 20.382 11.098 -12.312 1.00 81.44 162 VAL A N 1
ATOM 1311 C CA . VAL A 1 162 ? 19.888 9.793 -12.767 1.00 81.44 162 VAL A CA 1
ATOM 1312 C C . VAL A 1 162 ? 18.380 9.890 -12.869 1.00 81.44 162 VAL A C 1
ATOM 1314 O O . VAL A 1 162 ? 17.748 10.049 -11.839 1.00 81.44 162 VAL A O 1
ATOM 1317 N N . ASP A 1 163 ? 17.835 9.702 -14.071 1.00 86.31 163 ASP A N 1
ATOM 1318 C CA . ASP A 1 163 ? 16.391 9.734 -14.309 1.00 86.31 163 ASP A CA 1
ATOM 1319 C C . ASP A 1 163 ? 15.785 8.325 -14.270 1.00 86.31 163 ASP A C 1
ATOM 1321 O O . ASP A 1 163 ? 16.286 7.394 -14.928 1.00 86.31 163 ASP A O 1
ATOM 1325 N N . LEU A 1 164 ? 14.638 8.170 -13.608 1.00 90.56 164 LEU A N 1
ATOM 1326 C CA . LEU A 1 164 ? 13.785 6.995 -13.733 1.00 90.56 164 LEU A CA 1
ATOM 1327 C C . LEU A 1 164 ? 12.949 7.089 -15.009 1.00 90.56 164 LEU A C 1
ATOM 1329 O O . LEU A 1 164 ? 12.192 8.030 -15.249 1.00 90.56 164 LEU A O 1
ATOM 1333 N N . HIS A 1 165 ? 13.005 6.022 -15.797 1.00 93.00 165 HIS A N 1
ATOM 1334 C CA . HIS A 1 165 ? 12.130 5.819 -16.937 1.00 93.00 165 HIS A CA 1
ATOM 1335 C C . HIS A 1 165 ? 11.262 4.583 -16.717 1.00 93.00 165 HIS A C 1
ATOM 1337 O O . HIS A 1 165 ? 11.762 3.479 -16.494 1.00 93.00 165 HIS A O 1
ATOM 1343 N N . VAL A 1 166 ? 9.949 4.739 -16.854 1.00 93.19 166 VAL A N 1
ATOM 1344 C CA . VAL A 1 166 ? 9.010 3.611 -16.862 1.00 93.19 166 VAL A CA 1
ATOM 1345 C C . VAL A 1 166 ? 8.288 3.583 -18.196 1.00 93.19 166 VAL A C 1
ATOM 1347 O O . VAL A 1 166 ? 7.704 4.582 -18.602 1.00 93.19 166 VAL A O 1
ATOM 1350 N N . ILE A 1 167 ? 8.323 2.443 -18.882 1.00 93.81 167 ILE A N 1
ATOM 1351 C CA . ILE A 1 167 ? 7.563 2.216 -20.116 1.00 93.81 167 ILE A CA 1
ATOM 1352 C C . ILE A 1 167 ? 6.442 1.237 -19.792 1.00 93.81 167 ILE A C 1
ATOM 1354 O O . ILE A 1 167 ? 6.709 0.127 -19.323 1.00 93.81 167 ILE A O 1
ATOM 1358 N N . ASP A 1 168 ? 5.197 1.651 -20.001 1.00 92.62 168 ASP A N 1
ATOM 1359 C CA . ASP A 1 168 ? 4.027 0.812 -19.744 1.00 92.62 168 ASP A CA 1
ATOM 1360 C C . ASP A 1 168 ? 3.736 -0.170 -20.904 1.00 92.62 168 ASP A C 1
ATOM 1362 O O . ASP A 1 168 ? 4.348 -0.078 -21.973 1.00 92.62 168 ASP A O 1
ATOM 1366 N N . PRO A 1 169 ? 2.789 -1.114 -20.737 1.00 92.31 169 PRO A N 1
ATOM 1367 C CA . PRO A 1 169 ? 2.437 -2.075 -21.781 1.00 92.31 169 PRO A CA 1
ATOM 1368 C C . PRO A 1 169 ? 1.904 -1.464 -23.080 1.00 92.31 169 PRO A C 1
ATOM 1370 O O . PRO A 1 169 ? 1.941 -2.126 -24.116 1.00 92.31 169 PRO A O 1
ATOM 1373 N N . ALA A 1 170 ? 1.380 -0.238 -23.031 1.00 90.56 170 ALA A N 1
ATOM 1374 C CA . ALA A 1 170 ? 0.909 0.490 -24.203 1.00 90.56 170 ALA A CA 1
ATOM 1375 C C . ALA A 1 170 ? 2.043 1.267 -24.900 1.00 90.56 170 ALA A C 1
ATOM 1377 O O . ALA A 1 170 ? 1.817 1.847 -25.959 1.00 90.56 170 ALA A O 1
ATOM 1378 N N . GLY A 1 171 ? 3.256 1.249 -24.339 1.00 90.50 171 GLY A N 1
ATOM 1379 C CA . GLY A 1 171 ? 4.425 1.961 -24.848 1.00 90.50 171 GLY A CA 1
ATOM 1380 C C . GLY A 1 171 ? 4.544 3.397 -24.338 1.00 90.50 171 GLY A C 1
ATOM 1381 O O . GLY A 1 171 ? 5.425 4.124 -24.793 1.00 90.50 171 GLY A O 1
ATOM 1382 N N . ASN A 1 172 ? 3.697 3.818 -23.394 1.00 91.31 172 ASN A N 1
ATOM 1383 C CA . ASN A 1 172 ? 3.786 5.150 -22.808 1.00 91.31 172 ASN A CA 1
ATOM 1384 C C . ASN A 1 172 ? 5.026 5.236 -21.920 1.00 91.31 172 ASN A C 1
ATOM 1386 O O . ASN A 1 172 ? 5.213 4.399 -21.033 1.00 91.31 172 ASN A O 1
ATOM 1390 N N . ARG A 1 173 ? 5.851 6.263 -22.135 1.00 91.94 173 ARG A N 1
ATOM 1391 C CA . ARG A 1 173 ? 7.079 6.493 -21.370 1.00 91.94 173 ARG A CA 1
ATOM 1392 C C . ARG A 1 173 ? 6.878 7.602 -20.344 1.00 91.94 173 ARG A C 1
ATOM 1394 O O . ARG A 1 173 ? 6.614 8.741 -20.711 1.00 91.94 173 ARG A O 1
ATOM 1401 N N . PHE A 1 174 ? 7.103 7.269 -19.081 1.00 90.94 174 PHE A N 1
ATOM 1402 C CA . PHE A 1 174 ? 7.114 8.187 -17.947 1.00 90.94 174 PHE A CA 1
ATOM 1403 C C . PHE A 1 174 ? 8.555 8.487 -17.545 1.00 90.94 174 PHE A C 1
ATOM 1405 O O . PHE A 1 174 ? 9.339 7.551 -17.403 1.00 90.94 174 PHE A O 1
ATOM 1412 N N . PHE A 1 175 ? 8.892 9.766 -17.393 1.00 89.75 175 PHE A N 1
ATOM 1413 C CA . PHE A 1 175 ? 10.205 10.263 -16.950 1.00 89.75 175 PHE A CA 1
ATOM 1414 C C . PHE A 1 175 ? 10.093 11.730 -16.507 1.00 89.75 175 PHE A C 1
ATOM 1416 O O . PHE A 1 175 ? 9.016 12.312 -16.664 1.00 89.75 175 PHE A O 1
ATOM 1423 N N . TYR A 1 176 ? 11.180 12.344 -16.022 1.00 83.94 176 TYR A N 1
ATOM 1424 C CA . TYR A 1 176 ? 11.210 13.732 -15.526 1.00 83.94 176 TYR A CA 1
ATOM 1425 C C . TYR A 1 176 ? 10.427 14.724 -16.397 1.00 83.94 176 TYR A C 1
ATOM 1427 O O . TYR A 1 176 ? 9.561 15.446 -15.907 1.00 83.94 176 TYR A O 1
ATOM 1435 N N . GLY A 1 177 ? 10.703 14.758 -17.705 1.00 82.88 177 GLY A N 1
ATOM 1436 C CA . GLY A 1 177 ? 10.084 15.713 -18.635 1.00 82.88 177 GLY A CA 1
ATOM 1437 C C . GLY A 1 177 ? 8.645 15.368 -19.031 1.00 82.88 177 GLY A C 1
ATOM 1438 O O . GLY A 1 177 ? 7.965 16.177 -19.652 1.00 82.88 177 GLY A O 1
ATOM 1439 N N . CYS A 1 178 ? 8.176 14.171 -18.682 1.00 85.38 178 CYS A N 1
ATOM 1440 C CA . CYS A 1 178 ? 6.924 13.586 -19.143 1.00 85.38 178 CYS A CA 1
ATOM 1441 C C . CYS A 1 178 ? 6.312 12.728 -18.029 1.00 85.38 178 CYS A C 1
ATOM 1443 O O . CYS A 1 178 ? 6.268 11.499 -18.100 1.00 85.38 178 CYS A O 1
ATOM 1445 N N . ARG A 1 179 ? 5.914 13.385 -16.936 1.00 84.12 179 ARG A N 1
ATOM 1446 C CA . ARG A 1 179 ? 5.494 12.706 -15.696 1.00 84.12 179 ARG A CA 1
ATOM 1447 C C . ARG A 1 179 ? 4.043 12.253 -15.715 1.00 84.12 179 ARG A C 1
ATOM 1449 O O . ARG A 1 179 ? 3.697 11.271 -15.060 1.00 84.12 179 ARG A O 1
ATOM 1456 N N . ASP A 1 180 ? 3.203 13.007 -16.421 1.00 81.75 180 ASP A N 1
ATOM 1457 C CA . ASP A 1 180 ? 1.754 12.840 -16.474 1.00 81.75 180 ASP A CA 1
ATOM 1458 C C . ASP A 1 180 ? 1.130 13.520 -17.709 1.00 81.75 180 ASP A C 1
ATOM 1460 O O . ASP A 1 180 ? 1.819 14.088 -18.561 1.00 81.75 180 ASP A O 1
ATOM 1464 N N . ALA A 1 181 ? -0.204 13.493 -17.774 1.00 80.75 181 ALA A N 1
ATOM 1465 C CA . ALA A 1 181 ? -1.006 14.110 -18.829 1.00 80.75 181 ALA A CA 1
ATOM 1466 C C . ALA A 1 181 ? -0.906 15.649 -18.918 1.00 80.75 181 ALA A C 1
ATOM 1468 O O . ALA A 1 181 ? -1.263 16.217 -19.954 1.00 80.75 181 ALA A O 1
ATOM 1469 N N . ASN A 1 182 ? -0.471 16.329 -17.851 1.00 81.25 182 ASN A N 1
ATOM 1470 C CA . ASN A 1 182 ? -0.260 17.779 -17.842 1.00 81.25 182 ASN A CA 1
ATOM 1471 C C . ASN A 1 182 ? 1.079 18.146 -18.489 1.00 81.25 182 ASN A C 1
ATOM 1473 O O . ASN A 1 182 ? 1.182 19.199 -19.113 1.00 81.25 182 ASN A O 1
ATOM 1477 N N . HIS A 1 183 ? 2.079 17.274 -18.358 1.00 82.56 183 HIS A N 1
ATOM 1478 C CA . HIS A 1 183 ? 3.397 17.452 -18.968 1.00 82.56 183 HIS A CA 1
ATOM 1479 C C . HIS A 1 183 ? 3.413 16.964 -20.420 1.00 82.56 183 HIS A C 1
ATOM 1481 O O . HIS A 1 183 ? 3.980 17.622 -21.288 1.00 82.56 183 HIS A O 1
ATOM 1487 N N . CYS A 1 184 ? 2.734 15.851 -20.703 1.00 82.50 184 CYS A N 1
ATOM 1488 C CA . CYS A 1 184 ? 2.725 15.228 -22.019 1.00 82.50 184 CYS A CA 1
ATOM 1489 C C . CYS A 1 184 ? 1.323 14.898 -22.507 1.00 82.50 184 CYS A C 1
ATOM 1491 O O . CYS A 1 184 ? 0.589 14.105 -21.915 1.00 82.50 184 CYS A O 1
ATOM 1493 N N . ALA A 1 185 ? 0.999 15.421 -23.688 1.00 78.81 185 ALA A N 1
ATOM 1494 C CA . ALA A 1 185 ? -0.231 15.109 -24.404 1.00 78.81 185 ALA A CA 1
ATOM 1495 C C . ALA A 1 185 ? -0.423 13.602 -24.659 1.00 78.81 185 ALA A C 1
ATOM 1497 O O . ALA A 1 185 ? -1.560 13.129 -24.677 1.00 78.81 185 ALA A O 1
ATOM 1498 N N . GLU A 1 186 ? 0.677 12.876 -24.852 1.00 78.38 186 GLU A N 1
ATOM 1499 C CA . GLU A 1 186 ? 0.731 11.432 -25.113 1.00 78.38 186 GLU A CA 1
ATOM 1500 C C . GLU A 1 186 ? 0.289 10.606 -23.898 1.00 78.38 186 GLU A C 1
ATOM 1502 O O . GLU A 1 186 ? -0.290 9.536 -24.052 1.00 78.38 186 GLU A O 1
ATOM 1507 N N . LEU A 1 187 ? 0.457 11.143 -22.685 1.00 82.69 187 LEU A N 1
ATOM 1508 C CA . LEU A 1 187 ? 0.088 10.474 -21.438 1.00 82.69 187 LEU A CA 1
ATOM 1509 C C . LEU A 1 187 ? -1.368 10.722 -21.019 1.00 82.69 187 LEU A C 1
ATOM 1511 O O . LEU A 1 187 ? -1.780 10.270 -19.954 1.00 82.69 187 LEU A O 1
ATOM 1515 N N . ARG A 1 188 ? -2.186 11.395 -21.841 1.00 79.31 188 ARG A N 1
ATOM 1516 C CA . ARG A 1 188 ? -3.591 11.711 -21.506 1.00 79.31 188 ARG A CA 1
ATOM 1517 C C . ARG A 1 188 ? -4.454 10.494 -21.184 1.00 79.31 188 ARG A C 1
ATOM 1519 O O . ARG A 1 188 ? -5.376 10.602 -20.382 1.00 79.31 188 ARG A O 1
ATOM 1526 N N . SER A 1 189 ? -4.182 9.361 -21.821 1.00 78.75 189 SER A N 1
ATOM 1527 C CA . SER A 1 189 ? -4.862 8.087 -21.560 1.00 78.75 189 SER A CA 1
ATOM 1528 C C . SER A 1 189 ? -4.072 7.158 -20.639 1.00 78.75 189 SER A C 1
ATOM 1530 O O . SER A 1 189 ? -4.548 6.067 -20.317 1.00 78.75 189 SER A O 1
ATOM 1532 N N . ALA A 1 190 ? -2.862 7.553 -20.247 1.00 82.12 190 ALA A N 1
ATOM 1533 C CA . ALA A 1 190 ? -1.986 6.738 -19.431 1.00 82.12 190 ALA A CA 1
ATOM 1534 C C . ALA A 1 190 ? -2.406 6.825 -17.954 1.00 82.12 190 ALA A C 1
ATOM 1536 O O . ALA A 1 190 ? -2.921 7.839 -17.487 1.00 82.12 190 ALA A O 1
ATOM 1537 N N . ARG A 1 191 ? -2.238 5.721 -17.218 1.00 81.94 191 ARG A N 1
ATOM 1538 C CA . ARG A 1 191 ? -2.743 5.580 -15.836 1.00 81.94 191 ARG A CA 1
ATOM 1539 C C . ARG A 1 191 ? -1.675 5.765 -14.756 1.00 81.94 191 ARG A C 1
ATOM 1541 O O . ARG A 1 191 ? -2.020 5.836 -13.579 1.00 81.94 191 ARG A O 1
ATOM 1548 N N . GLY A 1 192 ? -0.403 5.757 -15.150 1.00 81.88 192 GLY A N 1
ATOM 1549 C CA . GLY A 1 192 ? 0.733 5.932 -14.248 1.00 81.88 192 GLY A CA 1
ATOM 1550 C C . GLY A 1 192 ? 1.028 7.402 -13.949 1.00 81.88 192 GLY A C 1
ATOM 1551 O O . GLY A 1 192 ? 0.567 8.288 -14.667 1.00 81.88 192 GLY A O 1
ATOM 1552 N N . LEU A 1 193 ? 1.807 7.648 -12.898 1.00 83.12 193 LEU A N 1
ATOM 1553 C CA . LEU A 1 193 ? 2.275 8.976 -12.499 1.00 83.12 193 LEU A CA 1
ATOM 1554 C C . LEU A 1 193 ? 3.670 8.883 -11.866 1.00 83.12 193 LEU A C 1
ATOM 1556 O O . LEU A 1 193 ? 3.884 8.061 -10.973 1.00 83.12 193 LEU A O 1
ATOM 1560 N N . LEU A 1 194 ? 4.586 9.761 -12.285 1.00 83.88 194 LEU A N 1
ATOM 1561 C CA . LEU A 1 194 ? 5.855 10.022 -11.591 1.00 83.88 194 LEU A CA 1
ATOM 1562 C C . LEU A 1 194 ? 5.651 11.173 -10.582 1.00 83.88 194 LEU A C 1
ATOM 1564 O O . LEU A 1 194 ? 5.370 12.301 -10.986 1.00 83.88 194 LEU A O 1
ATOM 1568 N N . THR A 1 195 ? 5.713 10.892 -9.275 1.00 74.56 195 THR A N 1
ATOM 1569 C CA . THR A 1 195 ? 5.286 11.821 -8.200 1.00 74.56 195 THR A CA 1
ATOM 1570 C C . THR A 1 195 ? 6.391 12.557 -7.472 1.00 74.56 195 THR A C 1
ATOM 1572 O O . THR A 1 195 ? 6.152 13.648 -6.963 1.00 74.56 195 THR A O 1
ATOM 1575 N N . ALA A 1 196 ? 7.550 11.928 -7.336 1.00 64.38 196 ALA A N 1
ATOM 1576 C CA . ALA A 1 196 ? 8.701 12.486 -6.643 1.00 64.38 196 ALA A CA 1
ATOM 1577 C C . ALA A 1 196 ? 9.875 12.398 -7.601 1.00 64.38 196 ALA A C 1
ATOM 1579 O O . ALA A 1 196 ? 9.990 11.395 -8.308 1.00 64.38 196 ALA A O 1
ATOM 1580 N N . ASP A 1 197 ? 10.633 13.484 -7.670 1.00 61.78 197 ASP A N 1
ATOM 1581 C CA . ASP A 1 197 ? 11.681 13.681 -8.652 1.00 61.78 197 ASP A CA 1
ATOM 1582 C C . ASP A 1 197 ? 12.631 14.769 -8.143 1.00 61.78 197 ASP A C 1
ATOM 1584 O O . ASP A 1 197 ? 12.281 15.956 -8.110 1.00 61.78 197 ASP A O 1
ATOM 1588 N N . ASP A 1 198 ? 13.782 14.323 -7.652 1.00 63.56 198 ASP A N 1
ATOM 1589 C CA . ASP A 1 198 ? 14.812 15.150 -7.040 1.00 63.56 198 ASP A CA 1
ATOM 1590 C C . ASP A 1 198 ? 15.963 15.305 -8.036 1.00 63.56 198 ASP A C 1
ATOM 1592 O O . ASP A 1 198 ? 16.672 14.349 -8.315 1.00 63.56 198 ASP A O 1
ATOM 1596 N N . THR A 1 199 ? 16.200 16.519 -8.531 1.00 61.09 199 THR A N 1
ATOM 1597 C CA . THR A 1 199 ? 17.245 16.783 -9.543 1.00 61.09 199 THR A CA 1
ATOM 1598 C C . THR A 1 199 ? 18.629 17.061 -8.948 1.00 61.09 199 THR A C 1
ATOM 1600 O O . THR A 1 199 ? 19.600 17.277 -9.674 1.00 61.09 199 THR A O 1
ATOM 1603 N N . GLU A 1 200 ? 18.746 17.169 -7.619 1.00 55.59 200 GLU A N 1
ATOM 1604 C CA . GLU A 1 200 ? 19.998 17.527 -6.942 1.00 55.59 200 GLU A CA 1
ATOM 1605 C C . GLU A 1 200 ? 20.211 16.744 -5.633 1.00 55.59 200 GLU A C 1
ATOM 1607 O O . GLU A 1 200 ? 19.477 16.923 -4.665 1.00 55.59 200 GLU A O 1
ATOM 1612 N N . GLY A 1 201 ? 21.292 15.956 -5.569 1.00 58.75 201 GLY A N 1
ATOM 1613 C CA . GLY A 1 201 ? 21.705 15.206 -4.370 1.00 58.75 201 GLY A CA 1
ATOM 1614 C C . GLY A 1 201 ? 21.265 13.738 -4.403 1.00 58.75 201 GLY A C 1
ATOM 1615 O O . GLY A 1 201 ? 20.895 13.264 -5.471 1.00 58.75 201 GLY A O 1
ATOM 1616 N N . PRO A 1 202 ? 21.334 12.9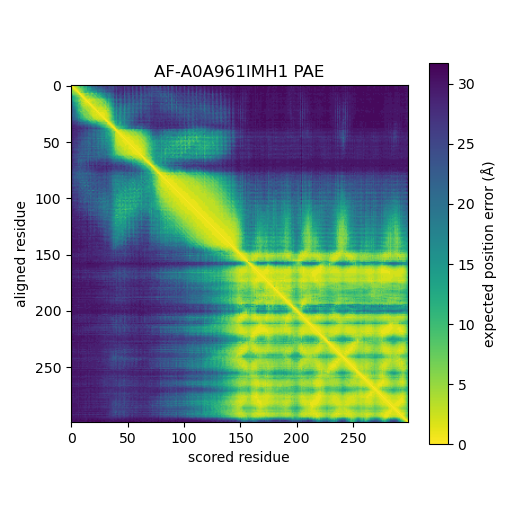94 -3.280 1.00 59.25 202 PRO A N 1
ATOM 1617 C CA . PRO A 1 202 ? 20.665 11.705 -3.195 1.00 59.25 202 PRO A CA 1
ATOM 1618 C C . PRO A 1 202 ? 19.160 11.913 -3.351 1.00 59.25 202 PRO A C 1
ATOM 1620 O O . PRO A 1 202 ? 18.526 12.502 -2.473 1.00 59.25 202 PRO A O 1
ATOM 1623 N N . GLY A 1 203 ? 18.621 11.478 -4.484 1.00 68.25 203 GLY A N 1
ATOM 1624 C CA . GLY A 1 203 ? 17.243 11.740 -4.873 1.00 68.25 203 GLY A CA 1
ATOM 1625 C C . GLY A 1 203 ? 16.365 10.501 -4.810 1.00 68.25 203 GLY A C 1
ATOM 1626 O O . GLY A 1 203 ? 16.835 9.384 -5.041 1.00 68.25 203 GLY A O 1
ATOM 1627 N N . LEU A 1 204 ? 15.082 10.694 -4.495 1.00 78.12 204 LEU A N 1
ATOM 1628 C CA . LEU A 1 204 ? 14.067 9.649 -4.558 1.00 78.12 204 LEU A CA 1
ATOM 1629 C C . LEU A 1 204 ? 13.126 9.902 -5.735 1.00 78.12 204 LEU A C 1
ATOM 1631 O O . LEU A 1 204 ? 12.273 10.786 -5.685 1.00 78.12 204 LEU A O 1
ATOM 1635 N N . GLU A 1 205 ? 13.188 9.028 -6.732 1.00 82.88 205 GLU A N 1
ATOM 1636 C CA . GLU A 1 205 ? 12.189 8.998 -7.793 1.00 82.88 205 GLU A CA 1
ATOM 1637 C C . GLU A 1 205 ? 11.121 7.953 -7.521 1.00 82.88 205 GLU A C 1
ATOM 1639 O O . GLU A 1 205 ? 11.432 6.806 -7.192 1.00 82.88 205 GLU A O 1
ATOM 1644 N N . VAL A 1 206 ? 9.850 8.339 -7.659 1.00 85.06 206 VAL A N 1
ATOM 1645 C CA . VAL A 1 206 ? 8.710 7.447 -7.410 1.00 85.06 206 VAL A CA 1
ATOM 1646 C C . VAL A 1 206 ? 7.749 7.471 -8.582 1.00 85.06 206 VAL A C 1
ATOM 1648 O O . VAL A 1 206 ? 7.114 8.491 -8.846 1.00 85.06 206 VAL A O 1
ATOM 1651 N N . TRP A 1 207 ? 7.568 6.315 -9.216 1.00 90.38 207 TRP A N 1
ATOM 1652 C CA . TRP A 1 207 ? 6.494 6.074 -10.172 1.00 90.38 207 TRP A CA 1
ATOM 1653 C C . TRP A 1 207 ? 5.447 5.137 -9.576 1.00 90.38 207 TRP A C 1
ATOM 1655 O O . TRP A 1 207 ? 5.794 4.133 -8.943 1.00 90.38 207 TRP A O 1
ATOM 1665 N N . TYR A 1 208 ? 4.166 5.425 -9.806 1.00 87.50 208 TYR A N 1
ATOM 1666 C CA . TYR A 1 208 ? 3.089 4.525 -9.408 1.00 87.50 208 TYR A CA 1
ATOM 1667 C C . TYR A 1 208 ? 1.942 4.432 -10.413 1.00 87.50 208 TYR A C 1
ATOM 1669 O O . TYR A 1 208 ? 1.689 5.345 -11.196 1.00 87.50 208 TYR A O 1
ATOM 1677 N N . VAL A 1 209 ? 1.196 3.329 -10.334 1.00 87.88 209 VAL A N 1
ATOM 1678 C CA . VAL A 1 209 ? -0.092 3.133 -11.017 1.00 87.88 209 VAL A CA 1
ATOM 1679 C C . VAL A 1 209 ? -1.063 2.425 -10.070 1.00 87.88 209 VAL A C 1
ATOM 1681 O O . VAL A 1 209 ? -0.680 1.457 -9.421 1.00 87.88 209 VAL A O 1
ATOM 1684 N N . ASN A 1 210 ? -2.307 2.908 -9.958 1.00 76.38 210 ASN A N 1
ATOM 1685 C CA . ASN A 1 210 ? -3.324 2.391 -9.015 1.00 76.38 210 ASN A CA 1
ATOM 1686 C C . ASN A 1 210 ? -4.213 1.275 -9.606 1.00 76.38 210 ASN A C 1
ATOM 1688 O O . ASN A 1 210 ? -4.831 0.496 -8.885 1.00 76.38 210 ASN A O 1
ATOM 1692 N N . GLU A 1 211 ? -4.275 1.191 -10.931 1.00 81.44 211 GLU A N 1
ATOM 1693 C CA . GLU A 1 211 ? -4.917 0.097 -11.653 1.00 81.44 211 GLU A CA 1
ATOM 1694 C C . GLU A 1 211 ? -3.945 -0.362 -12.714 1.00 81.44 211 GLU A C 1
ATOM 1696 O O . GLU A 1 211 ? -3.779 0.327 -13.717 1.00 81.44 211 GLU A O 1
ATOM 1701 N N . MET A 1 212 ? -3.275 -1.478 -12.467 1.00 79.50 212 MET A N 1
ATOM 1702 C CA . MET A 1 212 ? -2.232 -1.976 -13.347 1.00 79.50 212 MET A CA 1
ATOM 1703 C C . MET A 1 212 ? -2.806 -2.815 -14.505 1.00 79.50 212 MET A C 1
ATOM 1705 O O . MET A 1 212 ? -3.249 -3.941 -14.250 1.00 79.50 212 MET A O 1
ATOM 1709 N N . PRO A 1 213 ? -2.814 -2.307 -15.761 1.00 86.19 213 PRO A N 1
ATOM 1710 C CA . PRO A 1 213 ? -3.016 -3.133 -16.944 1.00 86.19 213 PRO A CA 1
ATOM 1711 C C . PRO A 1 213 ? -2.148 -4.390 -16.942 1.00 86.19 213 PRO A C 1
ATOM 1713 O O . PRO A 1 213 ? -1.009 -4.381 -16.472 1.00 86.19 213 PRO A O 1
ATOM 1716 N N . SER A 1 214 ? -2.673 -5.469 -17.518 1.00 89.38 214 SER A N 1
ATOM 1717 C CA . SER A 1 214 ? -1.835 -6.608 -17.862 1.00 89.38 214 SER A CA 1
ATOM 1718 C C . SER A 1 214 ? -0.840 -6.219 -18.956 1.00 89.38 214 SER A C 1
ATOM 1720 O O . SER A 1 214 ? -1.083 -5.334 -19.781 1.00 89.38 214 SER A O 1
ATOM 1722 N N . GLY A 1 215 ? 0.313 -6.875 -18.941 1.00 92.00 215 GLY A N 1
ATOM 1723 C CA . GLY A 1 215 ? 1.396 -6.652 -19.883 1.00 92.00 215 GLY A CA 1
ATOM 1724 C C . GLY A 1 215 ? 2.748 -6.489 -19.203 1.00 92.00 215 GLY A C 1
ATOM 1725 O O . GLY A 1 215 ? 2.942 -6.840 -18.038 1.00 92.00 215 GLY A O 1
ATOM 1726 N N . ARG A 1 216 ? 3.719 -6.004 -19.976 1.00 94.62 216 ARG A N 1
ATOM 1727 C CA . ARG A 1 216 ? 5.100 -5.827 -19.532 1.00 94.62 216 ARG A CA 1
ATOM 1728 C C . ARG A 1 216 ? 5.373 -4.351 -19.295 1.00 94.62 216 ARG A C 1
ATOM 1730 O O . ARG A 1 216 ? 5.289 -3.565 -20.230 1.00 94.62 216 ARG A O 1
ATOM 1737 N N . TYR A 1 217 ? 5.764 -4.022 -18.074 1.00 93.69 217 TYR A N 1
ATOM 1738 C CA . TYR A 1 217 ? 6.338 -2.730 -17.733 1.00 93.69 217 TYR A CA 1
ATOM 1739 C C . TYR A 1 217 ? 7.854 -2.855 -17.747 1.00 93.69 217 TYR A C 1
ATOM 1741 O O . TYR A 1 217 ? 8.399 -3.801 -17.172 1.00 93.69 217 TYR A O 1
ATOM 1749 N N . GLN A 1 218 ? 8.527 -1.906 -18.384 1.00 95.44 218 GLN A N 1
ATOM 1750 C CA . GLN A 1 218 ? 9.984 -1.852 -18.420 1.00 95.44 218 GLN A CA 1
ATOM 1751 C C . GLN A 1 218 ? 10.450 -0.730 -17.503 1.00 95.44 218 GLN A C 1
ATOM 1753 O O . GLN A 1 218 ? 10.103 0.432 -17.710 1.00 95.44 218 GLN A O 1
ATOM 1758 N N . VAL A 1 219 ? 11.235 -1.092 -16.493 1.00 94.19 219 VAL A N 1
ATOM 1759 C CA . VAL A 1 219 ? 11.865 -0.147 -15.572 1.00 94.19 219 VAL A CA 1
ATOM 1760 C C . VAL A 1 219 ? 13.275 0.090 -16.059 1.00 94.19 219 VAL A C 1
ATOM 1762 O O . VAL A 1 219 ? 14.073 -0.847 -16.153 1.00 94.19 219 VAL A O 1
ATOM 1765 N N . CYS A 1 220 ? 13.563 1.329 -16.411 1.00 93.44 220 CYS A N 1
ATOM 1766 C CA . CYS A 1 220 ? 14.822 1.742 -16.991 1.00 93.44 220 CYS A CA 1
ATOM 1767 C C . CYS A 1 220 ? 15.362 2.964 -16.252 1.00 93.44 220 CYS A C 1
ATOM 1769 O O . CYS A 1 220 ? 14.609 3.699 -15.622 1.00 93.44 220 CYS A O 1
ATOM 1771 N N . ILE A 1 221 ? 16.665 3.178 -16.348 1.00 90.56 221 ILE A N 1
ATOM 1772 C CA . ILE A 1 221 ? 17.330 4.358 -15.802 1.00 90.56 221 ILE A CA 1
ATOM 1773 C C . ILE A 1 221 ? 18.187 5.005 -16.882 1.00 90.56 221 ILE A C 1
ATOM 1775 O O . ILE A 1 221 ? 18.746 4.317 -17.748 1.00 90.56 221 ILE A O 1
ATOM 1779 N N . ASN A 1 222 ? 18.282 6.326 -16.835 1.00 87.94 222 ASN A N 1
ATOM 1780 C CA . ASN A 1 222 ? 19.144 7.106 -17.707 1.00 87.94 222 ASN A CA 1
ATOM 1781 C C . ASN A 1 222 ? 20.117 7.920 -16.863 1.00 87.94 222 ASN A C 1
ATOM 1783 O O . ASN A 1 222 ? 19.718 8.579 -15.915 1.00 87.94 222 ASN A O 1
ATOM 1787 N N . LEU A 1 223 ? 21.394 7.894 -17.236 1.00 81.94 223 LEU A N 1
ATOM 1788 C CA . LEU A 1 223 ? 22.363 8.833 -16.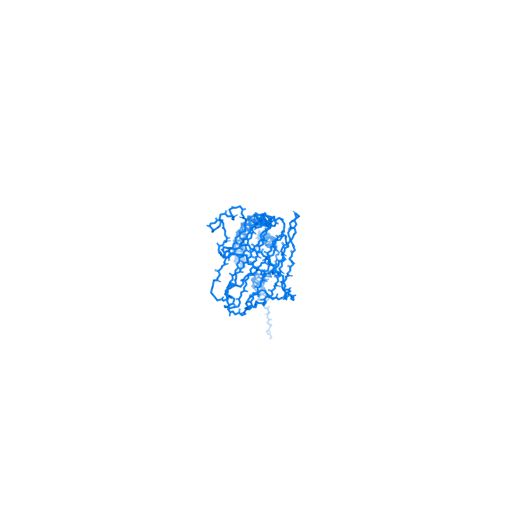690 1.00 81.94 223 LEU A CA 1
ATOM 1789 C C . LEU A 1 223 ? 22.301 10.103 -17.538 1.00 81.94 223 LEU A C 1
ATOM 1791 O O . LEU A 1 223 ? 22.834 10.110 -18.657 1.00 81.94 223 LEU A O 1
ATOM 1795 N N . TYR A 1 224 ? 21.619 11.132 -17.035 1.00 75.31 224 TYR A N 1
ATOM 1796 C CA . TYR A 1 224 ? 21.421 12.385 -17.760 1.00 75.31 224 TYR A CA 1
ATOM 1797 C C . TYR A 1 224 ? 22.764 13.073 -18.008 1.00 75.31 224 TYR A C 1
ATOM 1799 O O . TYR A 1 224 ? 23.136 13.349 -19.152 1.00 75.31 224 TYR A O 1
ATOM 1807 N N . ASP A 1 225 ? 23.544 13.258 -16.941 1.00 73.38 225 ASP A N 1
ATOM 1808 C CA . ASP A 1 225 ? 24.902 13.778 -17.038 1.00 73.38 225 ASP A CA 1
ATOM 1809 C C . ASP A 1 225 ? 25.929 12.637 -17.057 1.00 73.38 225 ASP A C 1
ATOM 1811 O O . ASP A 1 225 ? 26.260 12.013 -16.057 1.00 73.38 225 ASP A O 1
ATOM 1815 N N . ARG A 1 226 ? 26.509 12.373 -18.225 1.00 77.38 226 ARG A N 1
ATOM 1816 C CA . ARG A 1 226 ? 27.516 11.314 -18.400 1.00 77.38 226 ARG A CA 1
ATOM 1817 C C . ARG A 1 226 ? 28.922 11.752 -17.985 1.00 77.38 226 ARG A C 1
ATOM 1819 O O . ARG A 1 226 ? 29.900 11.161 -18.448 1.00 77.38 226 ARG A O 1
ATOM 1826 N N . SER A 1 227 ? 29.044 12.795 -17.163 1.00 73.38 227 SER A N 1
ATOM 1827 C CA . SER A 1 227 ? 30.317 13.371 -16.730 1.00 73.38 227 SER A CA 1
ATOM 1828 C C . SER A 1 227 ? 31.031 12.575 -15.641 1.00 73.38 227 SER A C 1
ATOM 1830 O O . SER A 1 227 ? 32.224 12.805 -15.462 1.00 73.38 227 SER A O 1
ATOM 1832 N N . ALA A 1 228 ? 30.404 11.616 -14.961 1.00 75.19 228 ALA A N 1
ATOM 1833 C CA . ALA A 1 228 ? 31.070 10.739 -13.994 1.00 75.19 228 ALA A CA 1
ATOM 1834 C C . ALA A 1 228 ? 30.334 9.398 -13.840 1.00 75.19 228 ALA A C 1
ATOM 1836 O O . ALA A 1 228 ? 29.243 9.218 -14.376 1.00 75.19 228 ALA A O 1
ATOM 1837 N N . ASP A 1 229 ? 30.969 8.454 -13.147 1.00 78.88 229 ASP A N 1
ATOM 1838 C CA . ASP A 1 229 ? 30.318 7.212 -12.730 1.00 78.88 229 ASP A CA 1
ATOM 1839 C C . ASP A 1 229 ? 29.299 7.504 -11.618 1.00 78.88 229 ASP A C 1
ATOM 1841 O O . ASP A 1 229 ? 29.459 8.468 -10.866 1.00 78.88 229 ASP A O 1
ATOM 1845 N N . ASN A 1 230 ? 28.267 6.669 -11.496 1.00 79.50 230 ASN A N 1
ATOM 1846 C CA . ASN A 1 230 ? 27.276 6.777 -10.425 1.00 79.50 230 ASN A CA 1
ATOM 1847 C C . ASN A 1 230 ? 26.735 5.407 -10.001 1.00 79.50 230 ASN A C 1
ATOM 1849 O O . ASN A 1 230 ? 26.953 4.397 -10.669 1.00 79.50 230 ASN A O 1
ATOM 1853 N N . ARG A 1 231 ? 25.985 5.379 -8.903 1.00 82.94 231 ARG A N 1
ATOM 1854 C CA . ARG A 1 231 ? 25.335 4.198 -8.354 1.00 82.94 231 ARG A CA 1
ATOM 1855 C C . ARG A 1 231 ? 23.869 4.499 -8.061 1.00 82.94 231 ARG A C 1
ATOM 1857 O O . ARG A 1 231 ? 23.545 5.398 -7.285 1.00 82.94 231 ARG A O 1
ATOM 1864 N N . ALA A 1 232 ? 22.988 3.699 -8.654 1.00 81.69 232 ALA A N 1
ATOM 1865 C CA . ALA A 1 232 ? 21.550 3.760 -8.421 1.00 81.69 232 ALA A CA 1
ATOM 1866 C C . ALA A 1 232 ? 21.061 2.473 -7.746 1.00 81.69 232 ALA A C 1
ATOM 1868 O O . ALA A 1 232 ? 21.400 1.361 -8.153 1.00 81.69 232 ALA A O 1
ATOM 1869 N N . GLU A 1 233 ? 20.244 2.620 -6.710 1.00 85.56 233 GLU A N 1
ATOM 1870 C CA . GLU A 1 233 ? 19.514 1.540 -6.058 1.00 85.56 233 GLU A CA 1
ATOM 1871 C C . GLU A 1 233 ? 18.033 1.621 -6.429 1.00 85.56 233 GLU A C 1
ATOM 1873 O O . GLU A 1 233 ? 17.302 2.510 -5.991 1.00 85.56 233 GLU A O 1
ATOM 1878 N N . VAL A 1 234 ? 17.569 0.652 -7.214 1.00 83.94 234 VAL A N 1
ATOM 1879 C CA . VAL A 1 234 ? 16.178 0.588 -7.665 1.00 83.94 234 VAL A CA 1
ATOM 1880 C C . VAL A 1 234 ? 15.438 -0.468 -6.863 1.00 83.94 234 VAL A C 1
ATOM 1882 O O . VAL A 1 234 ? 15.837 -1.635 -6.812 1.00 83.94 234 VAL A O 1
ATOM 1885 N N . TYR A 1 235 ? 14.326 -0.062 -6.262 1.00 85.25 235 TYR A N 1
ATOM 1886 C CA . TYR A 1 235 ? 13.372 -0.942 -5.609 1.00 85.25 235 TYR A CA 1
ATOM 1887 C C . TYR A 1 235 ? 12.095 -0.995 -6.434 1.00 85.25 235 TYR A C 1
ATOM 1889 O O . TYR A 1 235 ? 11.468 0.022 -6.731 1.00 85.25 235 TYR A O 1
ATOM 1897 N N . VAL A 1 236 ? 11.679 -2.210 -6.760 1.00 84.25 236 VAL A N 1
ATOM 1898 C CA . VAL A 1 236 ? 10.412 -2.465 -7.437 1.00 84.25 236 VAL A CA 1
ATOM 1899 C C . VAL A 1 236 ? 9.496 -3.160 -6.443 1.00 84.25 236 VAL A C 1
ATOM 1901 O O . VAL A 1 236 ? 9.820 -4.236 -5.934 1.00 84.25 236 VAL A O 1
ATOM 1904 N N . LEU A 1 237 ? 8.368 -2.523 -6.143 1.00 84.56 237 LEU A N 1
ATOM 1905 C CA . LEU A 1 237 ? 7.326 -3.032 -5.265 1.00 84.56 237 LEU A CA 1
ATOM 1906 C C . LEU A 1 237 ? 6.052 -3.238 -6.079 1.00 84.56 237 LEU A C 1
ATOM 1908 O O . LEU A 1 237 ? 5.455 -2.296 -6.600 1.00 84.56 237 LEU A O 1
ATOM 1912 N N . VAL A 1 238 ? 5.600 -4.482 -6.147 1.00 83.75 238 VAL A N 1
ATOM 1913 C CA . VAL A 1 238 ? 4.373 -4.834 -6.849 1.00 83.75 238 VAL A CA 1
ATOM 1914 C C . VAL A 1 238 ? 3.356 -5.382 -5.868 1.00 83.75 238 VAL A C 1
ATOM 1916 O O . VAL A 1 238 ? 3.627 -6.345 -5.150 1.00 83.75 238 VAL A O 1
ATOM 1919 N N . HIS A 1 239 ? 2.164 -4.793 -5.867 1.00 79.00 239 HIS A N 1
ATOM 1920 C CA . HIS A 1 239 ? 1.030 -5.274 -5.096 1.00 79.00 239 HIS A CA 1
ATOM 1921 C C . HIS A 1 239 ? -0.032 -5.860 -6.024 1.00 79.00 239 HIS A C 1
ATOM 1923 O O . HIS A 1 239 ? -0.715 -5.159 -6.775 1.00 79.00 239 HIS A O 1
ATOM 1929 N N . SER A 1 240 ? -0.194 -7.176 -5.932 1.00 75.94 240 SER A N 1
ATOM 1930 C CA . SER A 1 240 ? -1.153 -7.960 -6.703 1.00 75.94 240 SER A CA 1
ATOM 1931 C C . SER A 1 240 ? -2.102 -8.666 -5.736 1.00 75.94 240 SER A C 1
ATOM 1933 O O . SER A 1 240 ? -1.819 -9.761 -5.235 1.00 75.94 240 SER A O 1
ATOM 1935 N N . GLY A 1 241 ? -3.248 -8.048 -5.463 1.00 72.94 241 GLY A N 1
ATOM 1936 C CA . GLY A 1 241 ? -4.238 -8.602 -4.548 1.00 72.94 241 GLY A CA 1
ATOM 1937 C C . GLY A 1 241 ? -3.726 -8.663 -3.111 1.00 72.94 241 GLY A C 1
ATOM 1938 O O . GLY A 1 241 ? -3.542 -7.635 -2.485 1.00 72.94 241 GLY A O 1
ATOM 1939 N N . ARG A 1 242 ? -3.492 -9.860 -2.562 1.00 72.00 242 ARG A N 1
ATOM 1940 C CA . ARG A 1 242 ? -2.910 -10.032 -1.210 1.00 72.00 242 ARG A CA 1
ATOM 1941 C C . ARG A 1 242 ? -1.391 -10.189 -1.205 1.00 72.00 242 ARG A C 1
ATOM 1943 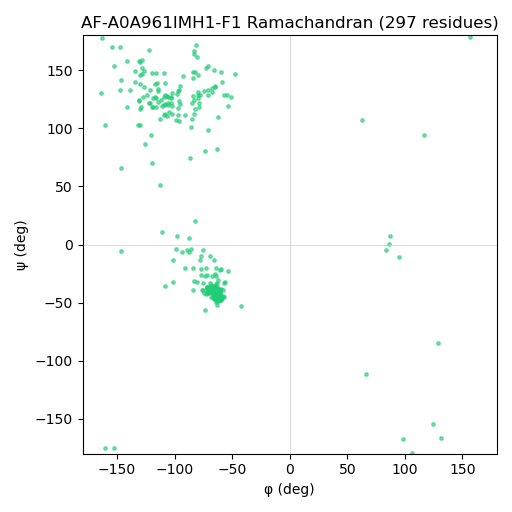O O . ARG A 1 242 ? -0.789 -10.282 -0.138 1.00 72.00 242 ARG A O 1
ATOM 1950 N N . ARG A 1 243 ? -0.780 -10.296 -2.384 1.00 78.56 243 ARG A N 1
ATOM 1951 C CA . ARG A 1 243 ? 0.646 -10.565 -2.525 1.00 78.56 243 ARG A CA 1
ATOM 1952 C C . ARG A 1 243 ? 1.392 -9.262 -2.752 1.00 78.56 243 ARG A C 1
ATOM 1954 O O . ARG A 1 243 ? 1.053 -8.496 -3.652 1.00 78.56 243 ARG A O 1
ATOM 1961 N N . ILE A 1 244 ? 2.437 -9.075 -1.960 1.00 82.50 244 ILE A N 1
ATOM 1962 C CA . ILE A 1 244 ? 3.422 -8.019 -2.142 1.00 82.50 244 ILE A CA 1
ATOM 1963 C C . ILE A 1 244 ? 4.709 -8.693 -2.596 1.00 82.50 244 ILE A C 1
ATOM 1965 O O . ILE A 1 244 ? 5.240 -9.551 -1.892 1.00 82.50 244 ILE A O 1
ATOM 1969 N N . GLU A 1 245 ? 5.191 -8.329 -3.776 1.00 84.94 245 GLU A N 1
ATOM 1970 C CA . GLU A 1 245 ? 6.505 -8.726 -4.264 1.00 84.94 245 GLU A CA 1
ATOM 1971 C C . GLU A 1 245 ? 7.424 -7.511 -4.233 1.00 84.94 245 GLU A C 1
ATOM 1973 O O . GLU A 1 245 ? 7.067 -6.441 -4.723 1.00 84.94 245 GLU A O 1
ATOM 1978 N N . ARG A 1 246 ? 8.599 -7.665 -3.625 1.00 87.56 246 ARG A N 1
ATOM 1979 C CA . ARG A 1 246 ? 9.607 -6.613 -3.535 1.00 87.56 246 ARG A CA 1
ATOM 1980 C C . ARG A 1 246 ? 10.924 -7.164 -4.037 1.00 87.56 246 ARG A C 1
ATOM 1982 O O . ARG A 1 246 ? 11.388 -8.176 -3.518 1.00 87.56 246 ARG A O 1
ATOM 1989 N N . GLN A 1 247 ? 11.536 -6.468 -4.982 1.00 88.69 247 GLN A N 1
ATOM 1990 C CA . GLN A 1 247 ? 12.899 -6.749 -5.414 1.00 88.69 247 GLN A CA 1
ATOM 1991 C C . GLN A 1 247 ? 13.743 -5.480 -5.431 1.00 88.69 247 GLN A C 1
ATOM 1993 O O . GLN A 1 247 ? 13.223 -4.363 -5.471 1.00 88.69 247 GLN A O 1
ATOM 1998 N N . ARG A 1 248 ? 15.056 -5.677 -5.337 1.00 89.81 248 ARG A N 1
ATOM 1999 C CA . ARG A 1 248 ? 16.068 -4.626 -5.302 1.00 89.81 248 ARG A CA 1
ATOM 2000 C C . ARG A 1 248 ? 17.144 -4.963 -6.323 1.00 89.81 248 ARG A C 1
ATOM 2002 O O . ARG A 1 248 ? 17.564 -6.113 -6.399 1.00 89.81 248 ARG A O 1
ATOM 2009 N N . ALA A 1 249 ? 17.611 -3.962 -7.054 1.00 85.19 249 ALA A N 1
ATOM 2010 C CA . ALA A 1 249 ? 18.842 -4.048 -7.825 1.00 85.19 249 ALA A CA 1
ATOM 2011 C C . ALA A 1 249 ? 19.722 -2.843 -7.525 1.00 85.19 249 ALA A C 1
ATOM 2013 O O . ALA A 1 249 ? 19.233 -1.736 -7.293 1.00 85.19 249 ALA A O 1
ATOM 2014 N N . VAL A 1 250 ? 21.025 -3.088 -7.545 1.00 84.88 250 VAL A N 1
ATOM 2015 C CA . VAL A 1 250 ? 22.044 -2.046 -7.531 1.00 84.88 250 VAL A CA 1
ATOM 2016 C C . VAL A 1 250 ? 22.618 -1.981 -8.935 1.00 84.88 250 VAL A C 1
ATOM 2018 O O . VAL A 1 250 ? 23.015 -3.005 -9.492 1.00 84.88 250 VAL A O 1
ATOM 2021 N N . ILE A 1 251 ? 22.629 -0.786 -9.513 1.00 84.19 251 ILE A N 1
ATOM 2022 C CA . ILE A 1 251 ? 23.136 -0.551 -10.856 1.00 84.19 251 ILE A CA 1
ATOM 2023 C C . ILE A 1 251 ? 24.307 0.413 -10.779 1.00 84.19 251 ILE A C 1
ATOM 2025 O O . ILE A 1 251 ? 24.164 1.564 -10.368 1.00 84.19 251 ILE A O 1
ATOM 2029 N N . GLU A 1 252 ? 25.462 -0.082 -11.209 1.00 83.75 252 GLU A N 1
ATOM 2030 C CA . GLU A 1 252 ? 26.653 0.725 -11.430 1.00 83.75 252 GLU A CA 1
ATOM 2031 C C . GLU A 1 252 ? 26.554 1.382 -12.813 1.00 83.75 252 GLU A C 1
ATOM 2033 O O . GLU A 1 252 ? 26.515 0.709 -13.850 1.00 83.75 252 GLU A O 1
ATOM 2038 N N . LEU A 1 253 ? 26.497 2.707 -12.820 1.00 80.25 253 LEU A N 1
ATOM 2039 C CA . LEU A 1 253 ? 26.376 3.555 -13.997 1.00 80.25 253 LEU A CA 1
ATOM 2040 C C . LEU A 1 253 ? 27.770 4.030 -14.399 1.00 80.25 253 LEU A C 1
ATOM 2042 O O . LEU A 1 253 ? 28.489 4.616 -13.593 1.00 80.25 253 LEU A O 1
ATOM 2046 N N . ALA A 1 254 ? 28.172 3.752 -15.639 1.00 80.25 254 ALA A N 1
ATOM 2047 C CA . ALA A 1 254 ? 29.469 4.176 -16.151 1.00 80.25 254 ALA A CA 1
ATOM 2048 C C . ALA A 1 254 ? 29.383 5.520 -16.876 1.00 80.25 254 ALA A C 1
ATOM 2050 O O . ALA A 1 254 ? 28.441 5.800 -17.628 1.00 80.25 254 ALA A O 1
ATOM 2051 N N . ARG A 1 255 ? 30.450 6.305 -16.742 1.00 78.81 255 ARG A N 1
ATOM 2052 C CA . ARG A 1 255 ? 30.727 7.466 -17.579 1.00 78.81 255 ARG A CA 1
ATOM 2053 C C . ARG A 1 255 ? 30.639 7.070 -19.055 1.00 78.81 255 ARG A C 1
ATOM 2055 O O . ARG A 1 255 ? 31.304 6.139 -19.505 1.00 78.81 255 ARG A O 1
ATOM 2062 N N . GLY A 1 256 ? 29.837 7.803 -19.823 1.00 73.94 256 GLY A N 1
ATOM 2063 C CA . GLY A 1 256 ? 29.627 7.553 -21.254 1.00 73.94 256 GLY A CA 1
ATOM 2064 C C . GLY A 1 256 ? 28.404 6.694 -21.604 1.00 73.94 256 GLY A C 1
ATOM 2065 O O . GLY A 1 256 ? 27.994 6.716 -22.767 1.00 73.94 256 GLY A O 1
ATOM 2066 N N . GLY A 1 257 ? 27.749 6.048 -20.631 1.00 77.88 257 GLY A N 1
ATOM 2067 C CA . GLY A 1 257 ? 26.479 5.336 -20.826 1.00 77.88 257 GLY A CA 1
ATOM 2068 C C . GLY A 1 257 ? 26.509 3.859 -20.395 1.00 77.88 257 GLY A C 1
ATOM 2069 O O . GLY A 1 257 ? 27.291 3.492 -19.517 1.00 77.88 257 GLY A O 1
ATOM 2070 N N . PRO A 1 258 ? 25.649 3.004 -20.985 1.00 81.81 258 PRO A N 1
ATOM 2071 C CA . PRO A 1 258 ? 25.552 1.586 -20.631 1.00 81.81 258 PRO A CA 1
ATOM 2072 C C . PRO A 1 258 ? 26.875 0.831 -20.814 1.00 81.81 258 PRO A C 1
ATOM 2074 O O . PRO A 1 258 ? 27.579 1.020 -21.810 1.00 81.81 258 PRO A O 1
ATOM 2077 N N . ARG A 1 259 ? 27.201 -0.076 -19.886 1.00 82.31 259 ARG A N 1
ATOM 2078 C CA . ARG A 1 259 ? 28.378 -0.955 -20.007 1.00 82.31 259 ARG A CA 1
ATOM 2079 C C . ARG A 1 259 ? 28.148 -2.041 -21.075 1.00 82.31 259 ARG A C 1
ATOM 2081 O O . ARG A 1 259 ? 27.009 -2.466 -21.277 1.00 82.31 259 ARG A O 1
ATOM 2088 N N . PRO A 1 260 ? 29.202 -2.558 -21.739 1.00 80.94 260 PRO A N 1
ATOM 2089 C CA . PRO A 1 260 ? 29.063 -3.679 -22.669 1.00 80.94 260 PRO A CA 1
ATOM 2090 C C . PRO A 1 260 ? 28.372 -4.883 -22.014 1.00 80.94 260 PRO A C 1
ATOM 2092 O O . PRO A 1 260 ? 28.780 -5.329 -20.944 1.00 80.94 260 PRO A O 1
ATOM 2095 N N . GLY A 1 261 ? 27.329 -5.409 -22.660 1.00 81.75 261 GLY A N 1
ATOM 2096 C CA . GLY A 1 261 ? 26.539 -6.536 -22.148 1.00 81.75 261 GLY A CA 1
ATOM 2097 C C . GLY A 1 261 ? 25.434 -6.155 -21.156 1.00 81.75 261 GLY A C 1
ATOM 2098 O O . GLY A 1 261 ? 24.639 -7.020 -20.791 1.00 81.75 261 GLY A O 1
ATOM 2099 N N . GLN A 1 262 ? 25.333 -4.884 -20.754 1.00 83.75 262 GLN A N 1
ATOM 2100 C CA . GLN A 1 262 ? 24.213 -4.397 -19.957 1.00 83.75 262 GLN A CA 1
ATOM 2101 C C . GLN A 1 262 ? 22.945 -4.344 -20.826 1.00 83.75 262 GLN A C 1
ATOM 2103 O O . GLN A 1 262 ? 23.003 -3.849 -21.954 1.00 83.75 262 GLN A O 1
ATOM 2108 N N . PRO A 1 263 ? 21.799 -4.859 -20.348 1.00 88.94 263 PRO A N 1
ATOM 2109 C CA . PRO A 1 263 ? 20.565 -4.808 -21.114 1.00 88.94 263 PRO A CA 1
ATOM 2110 C C . PRO A 1 263 ? 20.082 -3.363 -21.235 1.00 88.94 263 PRO A C 1
ATOM 2112 O O . PRO A 1 263 ? 20.048 -2.622 -20.252 1.00 88.94 263 PRO A O 1
ATOM 2115 N N . THR A 1 264 ? 19.690 -2.975 -22.445 1.00 90.81 264 THR A N 1
ATOM 2116 C CA . THR A 1 264 ? 19.220 -1.623 -22.748 1.00 90.81 264 THR A CA 1
ATOM 2117 C C . THR A 1 264 ? 17.880 -1.630 -23.473 1.00 90.81 264 THR A C 1
ATOM 2119 O O . THR A 1 264 ? 17.479 -2.628 -24.080 1.00 90.81 264 THR A O 1
ATOM 2122 N N . VAL A 1 265 ? 17.174 -0.503 -23.400 1.00 91.25 265 VAL A N 1
ATOM 2123 C CA . VAL A 1 265 ? 15.983 -0.208 -24.203 1.00 91.25 265 VAL A CA 1
ATOM 2124 C C . VAL A 1 265 ? 16.244 1.073 -24.979 1.00 91.25 265 VAL A C 1
ATOM 2126 O O . VAL A 1 265 ? 16.515 2.117 -24.389 1.00 91.25 265 VAL A O 1
ATOM 2129 N N . ARG A 1 266 ? 16.154 0.996 -26.306 1.00 91.38 266 ARG A N 1
ATOM 2130 C CA . ARG A 1 266 ? 16.295 2.162 -27.175 1.00 91.38 266 ARG A CA 1
ATOM 2131 C C . ARG A 1 266 ? 14.965 2.892 -27.281 1.00 91.38 266 ARG A C 1
ATOM 2133 O O . ARG A 1 266 ? 13.955 2.271 -27.607 1.00 91.38 266 ARG A O 1
ATOM 2140 N N . VAL A 1 267 ? 14.975 4.193 -27.027 1.00 88.00 267 VAL A N 1
ATOM 2141 C CA . VAL A 1 267 ? 13.783 5.047 -27.083 1.00 88.00 267 VAL A CA 1
ATOM 2142 C C . VAL A 1 267 ? 14.080 6.336 -27.839 1.00 88.00 267 VAL A C 1
ATOM 2144 O O . VAL A 1 267 ? 15.198 6.847 -27.789 1.00 88.00 267 VAL A O 1
ATOM 2147 N N . ASP A 1 268 ? 13.070 6.892 -28.502 1.00 86.25 268 ASP A N 1
ATOM 2148 C CA . ASP A 1 268 ? 13.191 8.189 -29.168 1.00 86.25 268 ASP A CA 1
ATOM 2149 C C . ASP A 1 268 ? 13.048 9.327 -28.149 1.00 86.25 268 ASP A C 1
ATOM 2151 O O . ASP A 1 268 ? 12.138 9.327 -27.316 1.00 86.25 268 ASP A O 1
ATOM 2155 N N . SER A 1 269 ? 13.967 10.288 -28.170 1.00 81.50 269 SER A N 1
ATOM 2156 C CA . SER A 1 269 ? 13.896 11.513 -27.365 1.00 81.50 269 SER A CA 1
ATOM 2157 C C . SER A 1 269 ? 13.945 12.744 -28.266 1.00 81.50 269 SER A C 1
ATOM 2159 O O . SER A 1 269 ? 14.336 12.649 -29.431 1.00 81.50 269 SER A O 1
ATOM 2161 N N . ASP A 1 270 ? 13.625 13.909 -27.709 1.00 75.75 270 ASP A N 1
ATOM 2162 C CA . ASP A 1 270 ? 13.692 15.191 -28.423 1.00 75.75 270 ASP A CA 1
ATOM 2163 C C . ASP A 1 270 ? 15.107 15.513 -28.938 1.00 75.75 270 ASP A C 1
ATOM 2165 O O . ASP A 1 270 ? 15.276 16.281 -29.882 1.00 75.75 270 ASP A O 1
ATOM 2169 N N . GLN A 1 271 ? 16.135 14.895 -28.346 1.00 77.25 271 GLN A N 1
ATOM 2170 C CA . GLN A 1 271 ? 17.542 15.038 -28.731 1.00 77.25 271 GLN A CA 1
ATOM 2171 C C . GLN A 1 271 ? 18.036 13.895 -29.641 1.00 77.25 271 GLN A C 1
ATOM 2173 O O . GLN A 1 271 ? 19.226 13.810 -29.946 1.00 77.25 271 GLN A O 1
ATOM 2178 N N . GLY A 1 272 ? 17.134 13.018 -30.092 1.00 82.31 272 GLY A N 1
ATOM 2179 C CA . GLY A 1 272 ? 17.435 11.816 -30.870 1.00 82.31 272 GLY A CA 1
ATOM 2180 C C . GLY A 1 272 ? 17.301 10.520 -30.060 1.00 82.31 272 GLY A C 1
ATOM 2181 O O . GLY A 1 272 ? 16.923 10.542 -28.887 1.00 82.31 272 GLY A O 1
ATOM 2182 N N . PRO A 1 273 ? 17.566 9.356 -30.673 1.00 86.81 273 PRO A N 1
ATOM 2183 C CA . PRO A 1 273 ? 17.425 8.073 -29.996 1.00 86.81 273 PRO A CA 1
ATOM 2184 C C . PRO A 1 273 ? 18.466 7.910 -28.882 1.00 86.81 273 PRO A C 1
ATOM 2186 O O . PRO A 1 273 ? 19.662 8.097 -29.116 1.00 86.81 273 PRO A O 1
ATOM 2189 N N . ILE A 1 274 ? 18.013 7.504 -27.697 1.00 87.88 274 ILE A N 1
ATOM 2190 C CA . ILE A 1 274 ? 18.853 7.218 -26.527 1.00 87.88 274 ILE A CA 1
ATOM 2191 C C . ILE A 1 274 ? 18.694 5.758 -26.096 1.00 87.88 274 ILE A C 1
ATOM 2193 O O . ILE A 1 274 ? 17.617 5.174 -26.223 1.00 87.88 274 ILE A O 1
ATOM 2197 N N . ASP A 1 275 ? 19.770 5.173 -25.572 1.00 88.25 275 ASP A N 1
ATOM 2198 C CA . ASP A 1 275 ? 19.757 3.837 -24.975 1.00 88.25 275 ASP A CA 1
ATOM 2199 C C . ASP A 1 275 ? 19.625 3.963 -23.454 1.00 88.25 275 ASP A C 1
ATOM 2201 O O . ASP A 1 275 ? 20.545 4.432 -22.779 1.00 88.25 275 ASP A O 1
ATOM 2205 N N . LEU A 1 276 ? 18.477 3.544 -22.924 1.00 90.94 276 LEU A N 1
ATOM 2206 C CA . LEU A 1 276 ? 18.208 3.478 -21.491 1.00 90.94 276 LEU A CA 1
ATOM 2207 C C . LEU A 1 276 ? 18.748 2.171 -20.919 1.00 90.94 276 LEU A C 1
ATOM 2209 O O . LEU A 1 276 ? 18.623 1.122 -21.551 1.00 90.94 276 LEU A O 1
ATOM 2213 N N . ILE A 1 277 ? 19.284 2.203 -19.704 1.00 91.44 277 ILE A N 1
ATOM 2214 C CA . ILE A 1 277 ? 19.720 0.996 -18.999 1.00 91.44 277 ILE A CA 1
ATOM 2215 C C . ILE A 1 277 ? 18.490 0.310 -18.423 1.00 91.44 277 ILE A C 1
ATOM 2217 O O . ILE A 1 277 ? 17.764 0.894 -17.624 1.00 91.44 277 ILE A O 1
ATOM 2221 N N . LYS A 1 278 ? 18.256 -0.941 -18.809 1.00 92.81 278 LYS A N 1
ATOM 2222 C CA . LYS A 1 278 ? 17.114 -1.714 -18.333 1.00 92.81 278 LYS A CA 1
ATOM 2223 C C . LYS A 1 278 ? 17.430 -2.345 -16.982 1.00 92.81 278 LYS A C 1
ATOM 2225 O O . LYS A 1 278 ? 18.386 -3.106 -16.873 1.00 92.81 278 LYS A O 1
ATOM 2230 N N . VAL A 1 279 ? 16.590 -2.071 -15.988 1.00 91.56 279 VAL A N 1
ATOM 2231 C CA . VAL A 1 279 ? 16.778 -2.509 -14.596 1.00 91.56 279 VAL A CA 1
ATOM 2232 C C . VAL A 1 279 ? 15.795 -3.596 -14.192 1.00 91.56 279 VAL A C 1
ATOM 2234 O O . VAL A 1 279 ? 16.147 -4.492 -13.430 1.00 91.56 279 VAL A O 1
ATOM 2237 N N . ALA A 1 280 ? 14.560 -3.551 -14.688 1.00 93.75 280 ALA A N 1
ATOM 2238 C CA . ALA A 1 280 ? 13.585 -4.597 -14.409 1.00 93.75 280 ALA A CA 1
ATOM 2239 C C . ALA A 1 280 ? 12.541 -4.730 -15.517 1.00 93.75 280 ALA A C 1
ATOM 2241 O O . ALA A 1 280 ? 12.213 -3.765 -16.207 1.00 93.75 280 ALA A O 1
ATOM 2242 N N . ASP A 1 281 ? 11.979 -5.928 -15.638 1.00 94.44 281 ASP A N 1
ATOM 2243 C CA . ASP A 1 281 ? 10.658 -6.143 -16.217 1.00 94.44 281 ASP A CA 1
ATOM 2244 C C . ASP A 1 281 ? 9.676 -6.485 -15.098 1.00 94.44 281 ASP A C 1
ATOM 2246 O O . ASP A 1 281 ? 9.901 -7.423 -14.330 1.00 94.44 281 ASP A O 1
ATOM 2250 N N . VAL A 1 282 ? 8.555 -5.769 -15.045 1.00 92.25 282 VAL A N 1
ATOM 2251 C CA . VAL A 1 282 ? 7.390 -6.181 -14.257 1.00 92.25 282 VAL A CA 1
ATOM 2252 C C . VAL A 1 282 ? 6.376 -6.771 -15.220 1.00 92.25 282 VAL A C 1
ATOM 2254 O O . VAL A 1 282 ? 5.834 -6.078 -16.081 1.00 92.25 282 VAL A O 1
ATOM 2257 N N . ILE A 1 283 ? 6.155 -8.076 -15.107 1.00 92.31 283 ILE A N 1
ATOM 2258 C CA . ILE A 1 283 ? 5.245 -8.821 -15.976 1.00 92.31 283 ILE A CA 1
ATOM 2259 C C . ILE A 1 283 ? 3.959 -9.057 -15.205 1.00 92.31 283 ILE A C 1
ATOM 2261 O O . ILE A 1 283 ? 3.981 -9.733 -14.178 1.00 92.31 283 ILE A O 1
ATOM 2265 N N . VAL A 1 284 ? 2.856 -8.533 -15.725 1.00 89.38 284 VAL A N 1
ATOM 2266 C CA . VAL A 1 284 ? 1.523 -8.625 -15.131 1.00 89.38 284 VAL A CA 1
ATOM 2267 C C . VAL A 1 284 ? 0.645 -9.450 -16.055 1.00 89.38 284 VAL A C 1
ATOM 2269 O O . VAL A 1 284 ? 0.494 -9.129 -17.233 1.00 89.38 284 VAL A O 1
ATOM 2272 N N . THR A 1 285 ? 0.076 -10.531 -15.547 1.00 88.94 285 THR A N 1
ATOM 2273 C CA . THR A 1 285 ? -0.822 -11.401 -16.311 1.00 88.94 285 THR A CA 1
ATOM 2274 C C . THR A 1 285 ? -2.248 -10.850 -16.318 1.00 88.94 285 THR A C 1
ATOM 2276 O O . THR A 1 285 ? -2.614 -10.017 -15.490 1.00 88.94 285 THR A O 1
ATOM 2279 N N . ASP A 1 286 ? -3.107 -11.374 -17.195 1.00 85.50 286 ASP A N 1
ATOM 2280 C CA . ASP A 1 286 ? -4.543 -11.044 -17.190 1.00 85.50 286 ASP A CA 1
ATOM 2281 C C . ASP A 1 286 ? -5.253 -11.500 -15.904 1.00 85.50 286 ASP A C 1
ATOM 2283 O O . ASP A 1 286 ? -6.224 -10.883 -15.463 1.00 85.50 286 ASP A O 1
ATOM 2287 N N . SER A 1 287 ? -4.734 -12.544 -15.242 1.00 82.06 287 SER A N 1
ATOM 2288 C CA . SER A 1 287 ? -5.188 -12.947 -13.902 1.00 82.06 287 SER A CA 1
ATOM 2289 C C . SER A 1 287 ? -4.796 -11.938 -12.813 1.00 82.06 287 SER A C 1
ATOM 2291 O O . SER A 1 287 ? -5.300 -12.010 -11.690 1.00 82.06 287 SER A O 1
ATOM 2293 N N . GLY A 1 288 ? -3.942 -10.968 -13.147 1.00 76.75 288 GLY A N 1
ATOM 2294 C CA . GLY A 1 288 ? -3.447 -9.932 -12.256 1.00 76.75 288 GLY A CA 1
ATOM 2295 C C . GLY A 1 288 ? -2.228 -10.332 -11.446 1.00 76.75 288 GLY A C 1
ATOM 2296 O O . GLY A 1 288 ? -1.765 -9.507 -10.668 1.00 76.75 288 GLY A O 1
ATOM 2297 N N . GLU A 1 289 ? -1.715 -11.555 -11.616 1.00 84.62 289 GLU A N 1
ATOM 2298 C CA . GLU A 1 289 ? -0.451 -11.951 -11.006 1.00 84.62 289 GLU A CA 1
ATOM 2299 C C . GLU A 1 289 ? 0.679 -11.128 -11.606 1.00 84.62 289 GLU A C 1
ATOM 2301 O O . GLU A 1 289 ? 0.769 -10.967 -12.822 1.00 84.62 289 GLU A O 1
ATOM 2306 N N . ALA A 1 290 ? 1.571 -10.652 -10.748 1.00 87.19 290 ALA A N 1
ATOM 2307 C CA . ALA A 1 290 ? 2.758 -9.950 -11.182 1.00 87.19 290 ALA A CA 1
ATOM 2308 C C . ALA A 1 290 ? 4.020 -10.711 -10.788 1.00 87.19 290 ALA A C 1
ATOM 2310 O O . ALA A 1 290 ? 4.058 -11.380 -9.753 1.00 87.19 290 ALA A O 1
ATOM 2311 N N . ARG A 1 291 ? 5.048 -10.598 -11.625 1.00 89.81 291 ARG A N 1
ATOM 2312 C CA . ARG A 1 291 ? 6.395 -11.109 -11.367 1.00 89.81 291 ARG A CA 1
ATOM 2313 C C . ARG A 1 291 ? 7.412 -10.051 -11.736 1.00 89.81 291 ARG A C 1
ATOM 2315 O O . ARG A 1 291 ? 7.262 -9.391 -12.767 1.00 89.81 291 ARG A O 1
ATOM 2322 N N . ILE A 1 292 ? 8.445 -9.928 -10.916 1.00 91.62 292 ILE A N 1
ATOM 2323 C CA . ILE A 1 292 ? 9.550 -9.010 -11.161 1.00 91.62 292 ILE A CA 1
ATOM 2324 C C . ILE A 1 292 ? 10.746 -9.810 -11.681 1.00 91.62 292 ILE A C 1
ATOM 2326 O O . ILE A 1 292 ? 11.184 -10.781 -11.063 1.00 91.62 292 ILE A O 1
ATOM 2330 N N . GLN A 1 293 ? 11.287 -9.391 -12.819 1.00 92.62 293 GLN A N 1
ATOM 2331 C CA . GLN A 1 293 ? 12.558 -9.870 -13.344 1.00 92.62 293 GLN A CA 1
ATOM 2332 C C . GLN A 1 293 ? 13.559 -8.717 -13.303 1.00 92.62 293 GLN A C 1
ATOM 2334 O O . GLN A 1 293 ? 13.445 -7.785 -14.094 1.00 92.62 293 GLN A O 1
ATOM 2339 N N . MET A 1 294 ? 14.526 -8.777 -12.389 1.00 89.56 294 MET A N 1
ATOM 2340 C CA . MET A 1 294 ? 15.580 -7.766 -12.281 1.00 89.56 294 MET A CA 1
ATOM 2341 C C . MET A 1 294 ? 16.708 -8.031 -13.284 1.00 89.56 294 MET A C 1
ATOM 2343 O O . MET A 1 294 ? 17.021 -9.176 -13.614 1.00 89.56 294 MET A O 1
ATOM 2347 N N . PHE A 1 295 ? 17.333 -6.953 -13.739 1.00 83.38 295 PHE A N 1
ATOM 2348 C CA . PHE A 1 295 ? 18.470 -6.925 -14.643 1.00 83.38 295 PHE A CA 1
ATOM 2349 C C . PHE A 1 295 ? 19.536 -6.007 -14.031 1.00 83.38 295 PHE A C 1
ATOM 2351 O O . PHE A 1 295 ? 19.398 -4.789 -14.020 1.00 83.38 295 PHE A O 1
ATOM 2358 N N . GLY A 1 296 ? 20.572 -6.605 -13.452 1.00 71.19 296 GLY A N 1
ATOM 2359 C CA . GLY A 1 296 ? 21.603 -5.921 -12.672 1.00 71.19 296 GLY A CA 1
ATOM 2360 C C . GLY A 1 296 ? 22.271 -6.891 -11.704 1.00 71.19 296 GLY A C 1
ATOM 2361 O O . GLY A 1 296 ? 21.870 -8.056 -11.634 1.00 71.19 296 GLY A O 1
ATOM 2362 N N . ASP A 1 297 ? 23.255 -6.415 -10.945 1.00 66.25 297 ASP A N 1
ATOM 2363 C CA . ASP A 1 297 ? 23.893 -7.207 -9.892 1.00 66.25 297 ASP A CA 1
ATOM 2364 C C . ASP A 1 297 ? 22.914 -7.322 -8.708 1.00 66.25 297 ASP A C 1
ATOM 2366 O O . ASP A 1 297 ? 22.927 -6.542 -7.755 1.00 66.25 297 ASP A O 1
ATOM 2370 N N . GLY A 1 298 ? 21.961 -8.246 -8.836 1.00 50.62 298 GLY A N 1
ATOM 2371 C CA . GLY A 1 298 ? 20.954 -8.558 -7.829 1.00 50.62 298 GLY A CA 1
ATOM 2372 C C . GLY A 1 298 ? 21.356 -9.784 -7.017 1.00 50.62 298 GLY A C 1
ATOM 2373 O O . GLY A 1 298 ? 21.292 -10.904 -7.521 1.00 50.62 298 GLY A O 1
ATOM 2374 N N . SER A 1 299 ? 21.762 -9.546 -5.769 1.00 35.38 299 SER A N 1
ATOM 2375 C CA . SER A 1 299 ? 21.812 -10.526 -4.674 1.00 35.38 299 SER A CA 1
ATOM 2376 C C . SER A 1 299 ? 20.444 -10.710 -4.028 1.00 35.38 299 SER A C 1
ATOM 2378 O O . SER A 1 299 ? 19.833 -9.654 -3.731 1.00 35.38 299 SER A O 1
#

Sequence (299 aa):
MKRRSINTAAISFLDLISGAVGAGVLLFLAVSVLPRNPADPTEIIDEALAAQLQELQLLKDELGGMRFLVNYRGLEEEAHVEGFRDRILRSRNHLEAIEDGLHHLMDVYRRSEETRVRMETTRAERQEELQTISARTAELQRQFYERRFVFITMNFSERPDVDLHVIDPAGNRFFYGCRDANHCAELRSARGLLTADDTEGPGLEVWYVNEMPSGRYQVCINLYDRSADNRAEVYVLVHSGRRIERQRAVIELARGGPRPGQPTVRVDSDQGPIDLIKVADVIVTDSGEARIQMFGDGS

Mean predicted aligned error: 17.46 Å

Solvent-accessible surface area (backbone atoms only — not comparable to full-atom values): 16651 Å² total; per-residue (Å²): 139,86,84,84,81,81,70,68,70,64,58,56,54,51,54,52,51,50,49,55,53,46,50,54,51,48,52,52,47,57,69,71,64,65,73,98,63,91,66,63,70,63,62,61,48,52,53,52,53,53,52,53,54,51,52,52,49,53,54,50,50,51,58,59,60,64,72,73,78,87,87,88,86,86,80,65,48,64,66,52,51,50,56,45,52,52,47,53,52,52,52,50,55,48,51,53,53,47,54,55,49,52,54,51,50,52,53,52,50,52,52,50,52,56,48,50,52,52,50,51,52,53,50,51,54,52,49,53,51,50,49,52,51,52,51,53,51,51,50,52,48,48,59,54,38,72,37,27,33,39,41,39,38,36,39,34,64,46,70,39,46,70,42,60,35,40,30,41,63,89,66,54,67,35,28,87,84,28,27,35,47,89,63,23,78,85,32,62,84,54,73,54,38,54,79,41,79,51,87,72,56,63,22,55,35,33,37,38,25,66,68,63,72,55,38,52,29,42,36,26,39,37,66,74,43,48,85,42,55,40,51,37,41,39,38,44,38,39,36,36,44,92,45,75,48,75,52,60,34,46,41,81,44,44,55,79,45,78,57,93,91,57,57,63,46,77,44,84,46,100,90,44,77,43,74,27,37,38,40,31,39,41,40,28,40,90,89,48,54,67,48,79,45,78,47,60,71,56,125

Foldseek 3Di:
DDDDDDPPPVVVVVVVVCVVVVVVVVVVVVVVPDDPDDPPVVVVLVVVVVVLVVVVVVLVVVVVVVVPDDDDDDPCVVVVVVVVVVVVVVSVVVVVVSVVVVVVSVVVVVVSVVVVVVVVVVVVVVVVVVVVVVVVVVVVLQVQLVKKKKKKKKWWAFDDFKWKWKQAQVRDIDIDQRFACVSDVSRPVPQKGFDFGDNHGGGMTIIMGGHHDAFKMWIWMWRPDLPAKIKMKMWIWIRQRPDIDIFIAIATAHRPGDDPPFDWDWDADPVGIDTTGTAWIWGAHPSRDTDIDGGHPGD